Protein AF-A0A5K3F6L1-F1 (afdb_monomer)

Sequence (310 aa):
MAGRAVRRLAGNGTGQSLVDRMTSMKHSISGSLIAKTICKATTEEMNAPKRKHLNILVNCTYEPRLSMPEFANYIISRSHNSSWVVSFKALITIHHLMNCGSERFSQYLASNNCHLAAPRPFERSNSQAVTMLVFIRQYARYLDSRSSSYREVAFDFCKIKRKADEVNMKTMPQAKLFKVLPPLERQIDALIAFDASSSELLNGVVLAAYFLLYKDLIRLYAVYNEGMINIIEKFFSMSKKDCQEALRIYKAFLKRMEQVNQFVKVAESYRNGLAIQMAFLTADFLWCLCEFLGFVAVREQMPPLPSLIF

pLDDT: mean 78.85, std 21.54, range [28.12, 98.56]

Secondary structure (DSSP, 8-state):
-----------------HHHHHHHHHHHHHHHHHHHHHHHHS-SSSSPPPHHHHHHHHHHHH-TT--HHHHHHHHHHHHT-SSHHHHHHHHHHHHHHHHHS-HHHHHHHHHHT--TT-PPPPSS--HHHHHHHHHHHHHHHHHHHHHHHHHHHSS-GGG----TTS--TTTS-HHHHHHHHHHHHHHHHHHHTT---GGG--SHHHHHHHHHHHHHHHHHHHHHHHHHHHHHHHGGGS-HHHHHHHHHHHHHHHHHHHHHHHHHHHHHHT-TT---------SHHHHHHHHHTT-HHHHTTSPPPP----

Mean predicted aligned error: 11.45 Å

InterPro domains:
  IPR008942 ENTH/VHS [G3DSA:1.25.40.90] (9-158)
  IPR008942 ENTH/VHS [SSF48464] (35-159)
  IPR011417 AP180 N-terminal homology (ANTH) domain [PF07651] (35-270)
  IPR013809 ENTH domain [PS50942] (26-157)
  IPR013809 ENTH domain [SM00273] (32-157)
  IPR014712 ANTH domain superfamily [G3DSA:1.20.58.150] (159-279)
  IPR045192 Clathrin coat assembly protein AP180-like [PTHR22951] (14-271)

Structure (mmCIF, N/CA/C/O backbone):
data_AF-A0A5K3F6L1-F1
#
_entry.id   AF-A0A5K3F6L1-F1
#
loop_
_atom_site.group_PDB
_atom_site.id
_atom_site.type_symbol
_atom_site.label_atom_id
_atom_site.label_alt_id
_atom_site.label_comp_id
_atom_site.label_asym_id
_atom_site.label_entity_id
_atom_site.label_seq_id
_atom_site.pdbx_PDB_ins_code
_atom_site.Cartn_x
_atom_site.Cartn_y
_atom_site.Cartn_z
_atom_site.occupancy
_atom_site.B_iso_or_equiv
_atom_site.auth_seq_id
_atom_site.auth_comp_id
_atom_site.auth_asym_id
_atom_site.auth_atom_id
_atom_site.pdbx_PDB_model_num
ATOM 1 N N . MET A 1 1 ? 8.809 -70.003 -42.548 1.00 36.31 1 MET A N 1
ATOM 2 C CA . MET A 1 1 ? 9.992 -69.119 -42.464 1.00 36.31 1 MET A CA 1
ATOM 3 C C . MET A 1 1 ? 9.498 -67.675 -42.488 1.00 36.31 1 MET A C 1
ATOM 5 O O . MET A 1 1 ? 9.027 -67.249 -43.527 1.00 36.31 1 MET A O 1
ATOM 9 N N . ALA A 1 2 ? 9.285 -67.072 -41.308 1.00 36.00 2 ALA A N 1
ATOM 10 C CA . ALA A 1 2 ? 9.869 -65.793 -40.852 1.00 36.00 2 ALA A CA 1
ATOM 11 C C . ALA A 1 2 ? 9.697 -64.602 -41.825 1.00 36.00 2 ALA A C 1
ATOM 13 O O . ALA A 1 2 ? 10.148 -64.679 -42.952 1.00 36.00 2 ALA A O 1
ATOM 14 N N . GLY A 1 3 ? 9.139 -63.437 -41.491 1.00 32.22 3 GLY A N 1
ATOM 15 C CA . GLY A 1 3 ? 8.741 -62.804 -40.235 1.00 32.22 3 GLY A CA 1
ATOM 16 C C . GLY A 1 3 ? 8.726 -61.271 -40.440 1.00 32.22 3 GLY A C 1
ATOM 17 O O . GLY A 1 3 ? 9.354 -60.787 -41.376 1.00 32.22 3 GLY A O 1
ATOM 18 N N . ARG A 1 4 ? 8.092 -60.533 -39.507 1.00 34.75 4 ARG A N 1
ATOM 19 C CA . ARG A 1 4 ? 8.093 -59.050 -39.318 1.00 34.75 4 ARG A CA 1
ATOM 20 C C . ARG A 1 4 ? 7.215 -58.233 -40.290 1.00 34.75 4 ARG A C 1
ATOM 22 O O . ARG A 1 4 ? 7.281 -58.424 -41.486 1.00 34.75 4 ARG A O 1
ATOM 29 N N . ALA A 1 5 ? 6.429 -57.233 -39.885 1.00 36.91 5 ALA A N 1
ATOM 30 C CA . ALA A 1 5 ? 6.003 -56.740 -38.579 1.00 36.91 5 ALA A CA 1
ATOM 31 C C . ALA A 1 5 ? 4.737 -55.884 -38.790 1.00 36.91 5 ALA A C 1
ATOM 33 O O . ALA A 1 5 ? 4.747 -54.928 -39.563 1.00 36.91 5 ALA A O 1
ATOM 34 N N . VAL A 1 6 ? 3.665 -56.206 -38.068 1.00 39.47 6 VAL A N 1
ATOM 35 C CA . VAL A 1 6 ? 2.500 -55.336 -37.876 1.00 39.47 6 VAL A CA 1
ATOM 36 C C . VAL A 1 6 ? 2.916 -54.226 -36.915 1.00 39.47 6 VAL A C 1
ATOM 38 O O . VAL A 1 6 ? 3.237 -54.507 -35.761 1.00 39.47 6 VAL A O 1
ATOM 41 N N . ARG A 1 7 ? 2.912 -52.964 -37.358 1.00 35.66 7 ARG A N 1
ATOM 42 C CA . ARG A 1 7 ? 3.037 -51.817 -36.451 1.00 35.66 7 ARG A CA 1
ATOM 43 C C . ARG A 1 7 ? 1.669 -51.150 -36.308 1.00 35.66 7 ARG A C 1
ATOM 45 O O . ARG A 1 7 ? 1.253 -50.360 -37.146 1.00 35.66 7 ARG A O 1
ATOM 52 N N . ARG A 1 8 ? 0.975 -51.508 -35.222 1.00 32.03 8 ARG A N 1
ATOM 53 C CA . ARG A 1 8 ? -0.085 -50.693 -34.617 1.00 32.03 8 ARG A CA 1
ATOM 54 C C . ARG A 1 8 ? 0.499 -49.317 -34.282 1.00 32.03 8 ARG A C 1
ATOM 56 O O . ARG A 1 8 ? 1.519 -49.248 -33.602 1.00 32.03 8 ARG A O 1
ATOM 63 N N . LEU A 1 9 ? -0.189 -48.251 -34.675 1.00 37.09 9 LEU A N 1
ATOM 64 C CA . LEU A 1 9 ? -0.156 -46.977 -33.961 1.00 37.09 9 LEU A CA 1
ATOM 65 C C . LEU A 1 9 ? -1.591 -46.653 -33.556 1.00 37.09 9 LEU A C 1
ATOM 67 O O . LEU A 1 9 ? -2.374 -46.101 -34.322 1.00 37.09 9 LEU A O 1
ATOM 71 N N . ALA A 1 10 ? -1.930 -47.082 -32.345 1.00 33.97 10 ALA A N 1
ATOM 72 C CA . ALA A 1 10 ? -3.034 -46.532 -31.587 1.00 33.97 10 ALA A CA 1
ATOM 73 C C . ALA A 1 10 ? -2.540 -45.258 -30.884 1.00 33.97 10 ALA A C 1
ATOM 75 O O . ALA A 1 10 ? -1.478 -45.286 -30.269 1.00 33.97 10 ALA A O 1
ATOM 76 N N . GLY A 1 11 ? -3.343 -44.193 -30.954 1.00 33.97 11 GLY A N 1
ATOM 77 C CA . GLY A 1 11 ? -3.392 -43.112 -29.967 1.00 33.97 11 GLY A CA 1
ATOM 78 C C . GLY A 1 11 ? -2.304 -42.038 -30.036 1.00 33.97 11 GLY A C 1
ATOM 79 O O . GLY A 1 11 ? -1.170 -42.262 -29.638 1.00 33.97 11 GLY A O 1
ATOM 80 N N . ASN A 1 12 ? -2.700 -40.817 -30.398 1.00 30.41 12 ASN A N 1
ATOM 81 C CA . ASN A 1 12 ? -2.448 -39.673 -29.520 1.00 30.41 12 ASN A CA 1
ATOM 82 C C . ASN A 1 12 ? -3.475 -38.579 -29.806 1.00 30.41 12 ASN A C 1
ATOM 84 O O . ASN A 1 12 ? -3.428 -37.889 -30.821 1.00 30.41 12 ASN A O 1
ATOM 88 N N . GLY A 1 13 ? -4.452 -38.484 -28.907 1.00 43.81 13 GLY A N 1
ATOM 89 C CA . GLY A 1 13 ? -5.453 -37.439 -28.927 1.00 43.81 13 GLY A CA 1
ATOM 90 C C . GLY A 1 13 ? -4.841 -36.088 -28.583 1.00 43.81 13 GLY A C 1
ATOM 91 O O . GLY A 1 13 ? -4.128 -35.945 -27.597 1.00 43.81 13 GLY A O 1
ATOM 92 N N . THR A 1 14 ? -5.220 -35.080 -29.350 1.00 44.66 14 THR A N 1
ATOM 93 C CA . THR A 1 14 ? -5.414 -33.730 -28.831 1.00 44.66 14 THR A CA 1
ATOM 94 C C . THR A 1 14 ? -6.745 -33.246 -29.389 1.00 44.66 14 THR A C 1
ATOM 96 O O . THR A 1 14 ? -6.829 -32.618 -30.440 1.00 44.66 14 THR A O 1
ATOM 99 N N . GLY A 1 15 ? -7.826 -33.609 -28.695 1.00 43.09 15 GLY A N 1
ATOM 100 C CA . GLY A 1 15 ? -9.186 -33.129 -28.954 1.00 43.09 15 GLY A CA 1
ATOM 101 C C . GLY A 1 15 ? -9.354 -31.649 -28.608 1.00 43.09 15 GLY A C 1
ATOM 102 O O . GLY A 1 15 ? -10.284 -31.288 -27.902 1.00 43.09 15 GLY A O 1
ATOM 103 N N . GLN A 1 16 ? -8.429 -30.798 -29.053 1.00 46.34 16 GLN A N 1
ATOM 104 C CA . GLN A 1 16 ? -8.524 -29.354 -28.902 1.00 46.34 16 GLN A CA 1
ATOM 105 C C . GLN A 1 16 ? -9.217 -28.773 -30.130 1.00 46.34 16 GLN A C 1
ATOM 107 O O . GLN A 1 16 ? -8.747 -28.902 -31.270 1.00 46.34 16 GLN A O 1
ATOM 112 N N . SER A 1 17 ? -10.355 -28.127 -29.878 1.00 56.94 17 SER A N 1
ATOM 113 C CA . SER A 1 17 ? -11.147 -27.432 -30.884 1.00 56.94 17 SER A CA 1
ATOM 114 C C . SER A 1 17 ? -10.281 -26.408 -31.629 1.00 56.94 17 SER A C 1
ATOM 116 O O . SER A 1 17 ? -9.320 -25.854 -31.091 1.00 56.94 17 SER A O 1
ATOM 118 N N . LEU A 1 18 ? -10.608 -26.110 -32.890 1.00 44.59 18 LEU A N 1
ATOM 119 C CA . LEU A 1 18 ? -9.985 -24.991 -33.613 1.00 44.59 18 LEU A CA 1
ATOM 120 C C . LEU A 1 18 ? -10.166 -23.663 -32.852 1.00 44.59 18 LEU A C 1
ATOM 122 O O . LEU A 1 18 ? -9.281 -22.808 -32.887 1.00 44.59 18 LEU A O 1
ATOM 126 N N . VAL A 1 19 ? -11.254 -23.541 -32.085 1.00 51.66 19 VAL A N 1
ATOM 127 C CA . VAL A 1 19 ? -11.501 -22.435 -31.151 1.00 51.66 19 VAL A CA 1
ATOM 128 C C . VAL A 1 19 ? -10.486 -22.436 -30.002 1.00 51.66 19 VAL A C 1
ATOM 130 O O . VAL A 1 19 ? -9.974 -21.373 -29.654 1.00 51.66 19 VAL A O 1
ATOM 133 N N . ASP A 1 20 ? -10.112 -23.603 -29.471 1.00 42.78 20 ASP A N 1
ATOM 134 C CA . ASP A 1 20 ? -9.117 -23.731 -28.394 1.00 42.78 20 ASP A CA 1
ATOM 135 C C . ASP A 1 20 ? -7.711 -23.383 -28.887 1.00 42.78 20 ASP A C 1
ATOM 137 O O . ASP A 1 20 ? -6.963 -22.690 -28.200 1.00 42.78 20 ASP A O 1
ATOM 141 N N . ARG A 1 21 ? -7.365 -23.770 -30.122 1.00 44.47 21 ARG A N 1
ATOM 142 C CA . ARG A 1 21 ? -6.102 -23.368 -30.766 1.00 44.47 21 ARG A CA 1
ATOM 143 C C . ARG A 1 21 ? -6.047 -21.871 -31.056 1.00 44.47 21 ARG A C 1
ATOM 145 O O . ARG A 1 21 ? -5.018 -21.243 -30.815 1.00 44.47 21 ARG A O 1
ATOM 152 N N . MET A 1 22 ? -7.142 -21.275 -31.529 1.00 36.78 22 MET A N 1
ATOM 153 C CA . MET A 1 22 ? -7.214 -19.833 -31.790 1.00 36.78 22 MET A CA 1
ATOM 154 C C . MET A 1 22 ? -7.184 -19.012 -30.492 1.00 36.78 22 MET A C 1
ATOM 156 O O . MET A 1 22 ? -6.584 -17.937 -30.443 1.00 36.78 22 MET A O 1
ATOM 160 N N . THR A 1 23 ? -7.774 -19.541 -29.420 1.00 46.00 23 THR A N 1
ATOM 161 C CA . THR A 1 23 ? -7.731 -18.954 -28.076 1.00 46.00 23 THR A CA 1
ATOM 162 C C . THR A 1 23 ? -6.329 -19.087 -27.473 1.00 46.00 23 THR A C 1
ATOM 164 O O . THR A 1 23 ? -5.771 -18.090 -27.026 1.00 46.00 23 THR A O 1
ATOM 167 N N . SER A 1 24 ? -5.687 -20.254 -27.582 1.00 42.19 24 SER A N 1
ATOM 168 C CA . SER A 1 24 ? -4.291 -20.490 -27.174 1.00 42.19 24 SER A CA 1
ATOM 169 C C . SER A 1 24 ? -3.288 -19.600 -27.928 1.00 42.19 24 SER A C 1
ATOM 171 O O . SER A 1 24 ? -2.405 -19.003 -27.311 1.00 42.19 24 SER A O 1
ATOM 173 N N . MET A 1 25 ? -3.468 -19.396 -29.240 1.00 36.72 25 MET A N 1
ATOM 174 C CA . MET A 1 25 ? -2.657 -18.448 -30.018 1.00 36.72 25 MET A CA 1
ATOM 175 C C . MET A 1 25 ? -2.850 -16.995 -29.566 1.00 36.72 25 MET A C 1
ATOM 177 O O . MET A 1 25 ? -1.873 -16.251 -29.483 1.00 36.72 25 MET A O 1
ATOM 181 N N . LYS A 1 26 ? -4.074 -16.582 -29.204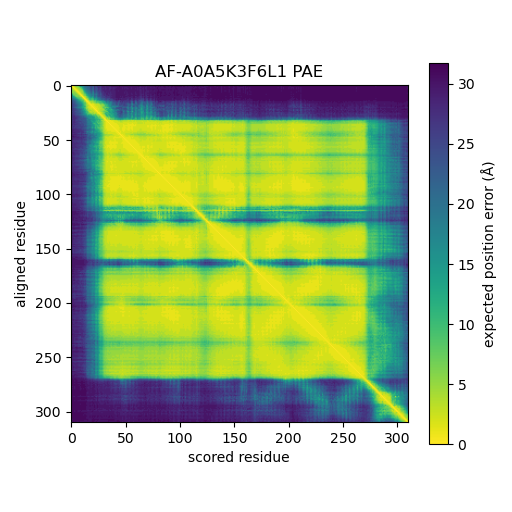 1.00 43.00 26 LYS A N 1
ATOM 182 C CA . LYS A 1 26 ? -4.305 -15.262 -28.591 1.00 43.00 26 LYS A CA 1
ATOM 183 C C . LYS A 1 26 ? -3.650 -15.153 -27.214 1.00 43.00 26 LYS A C 1
ATOM 185 O O . LYS A 1 26 ? -3.049 -14.123 -26.934 1.00 43.00 26 LYS A O 1
ATOM 190 N N . HIS A 1 27 ? -3.681 -16.202 -26.391 1.00 49.25 27 HIS A N 1
ATOM 191 C CA . HIS A 1 27 ? -2.971 -16.229 -25.107 1.00 49.25 27 HIS A CA 1
ATOM 192 C C . HIS A 1 27 ? -1.445 -16.142 -25.275 1.00 49.25 27 HIS A C 1
ATOM 194 O O . HIS A 1 27 ? -0.800 -15.415 -24.524 1.00 49.25 27 HIS A O 1
ATOM 200 N N . SER A 1 28 ? -0.869 -16.772 -26.304 1.00 49.69 28 SER A N 1
ATOM 201 C CA . SER A 1 28 ? 0.566 -16.673 -26.617 1.00 49.69 28 SER A CA 1
ATOM 202 C C . SER A 1 28 ? 0.972 -15.270 -27.103 1.00 49.69 28 SER A C 1
ATOM 204 O O . SER A 1 28 ? 1.963 -14.703 -26.637 1.00 49.69 28 SER A O 1
ATOM 206 N N . ILE A 1 29 ? 0.170 -14.652 -27.979 1.00 45.25 29 ILE A N 1
ATOM 207 C CA . ILE A 1 29 ? 0.435 -13.308 -28.522 1.00 45.25 29 ILE A CA 1
ATOM 208 C C . ILE A 1 29 ? 0.194 -12.218 -27.464 1.00 45.25 29 ILE A C 1
ATOM 210 O O . ILE A 1 29 ? 1.023 -11.318 -27.305 1.00 45.25 29 ILE A O 1
ATOM 214 N N . SER A 1 30 ? -0.894 -12.313 -26.692 1.00 57.62 30 SER A N 1
ATOM 215 C CA . SER A 1 30 ? -1.172 -11.403 -25.575 1.00 57.62 30 SER A CA 1
ATOM 216 C C . SER A 1 30 ? -0.158 -11.572 -24.443 1.00 57.62 30 SER A C 1
ATOM 218 O O . SER A 1 30 ? 0.309 -10.569 -23.906 1.00 57.62 30 SER A O 1
ATOM 220 N N . GLY A 1 31 ? 0.260 -12.804 -24.132 1.00 61.00 31 GLY A N 1
ATOM 221 C CA . GLY A 1 31 ? 1.333 -13.086 -23.174 1.00 61.00 31 GLY A CA 1
ATOM 222 C C . GLY A 1 31 ? 2.670 -12.474 -23.599 1.00 61.00 31 GLY A C 1
ATOM 223 O O . GLY A 1 31 ? 3.323 -11.807 -22.798 1.00 61.00 31 GLY A O 1
ATOM 224 N N . SER A 1 32 ? 3.029 -12.588 -24.884 1.00 74.88 32 SER A N 1
ATOM 225 C CA . SER A 1 32 ? 4.229 -11.960 -25.459 1.00 74.88 32 SER A CA 1
ATOM 226 C C . SER A 1 32 ? 4.184 -10.425 -25.388 1.00 74.88 32 SER A C 1
ATOM 228 O O . SER A 1 32 ? 5.172 -9.777 -25.023 1.00 74.88 32 SER A O 1
ATOM 230 N N . LEU A 1 33 ? 3.022 -9.813 -25.648 1.00 83.06 33 LEU A N 1
ATOM 231 C CA . LEU A 1 33 ? 2.850 -8.361 -25.549 1.00 83.06 33 LEU A CA 1
ATOM 232 C C . LEU A 1 33 ? 2.909 -7.856 -24.098 1.00 83.06 33 LEU A C 1
ATOM 234 O O . LEU A 1 33 ? 3.530 -6.821 -23.832 1.00 83.06 33 LEU A O 1
ATOM 238 N N . ILE A 1 34 ? 2.294 -8.579 -23.161 1.00 88.19 34 ILE A N 1
ATOM 239 C CA . ILE A 1 34 ? 2.330 -8.277 -21.725 1.00 88.19 34 ILE A CA 1
ATOM 240 C C . ILE A 1 34 ? 3.765 -8.373 -21.211 1.00 88.19 34 ILE A C 1
ATOM 242 O O . ILE A 1 34 ? 4.264 -7.405 -20.640 1.00 88.19 34 ILE A O 1
ATOM 246 N N . ALA A 1 35 ? 4.456 -9.481 -21.491 1.00 89.88 35 ALA A N 1
ATOM 247 C CA . ALA A 1 35 ? 5.853 -9.694 -21.125 1.00 89.88 35 ALA A CA 1
ATOM 248 C C . ALA A 1 35 ? 6.751 -8.564 -21.652 1.00 89.88 35 ALA A C 1
ATOM 250 O O . ALA A 1 35 ? 7.508 -7.946 -20.899 1.00 89.88 35 ALA A O 1
ATOM 251 N N . LYS A 1 36 ? 6.600 -8.206 -22.935 1.00 91.12 36 LYS A N 1
ATOM 252 C CA . LYS A 1 36 ? 7.327 -7.091 -23.559 1.00 91.12 36 LYS A CA 1
ATOM 253 C C . LYS A 1 36 ? 7.011 -5.750 -22.897 1.00 91.12 36 LYS A C 1
ATOM 255 O O . LYS A 1 36 ? 7.907 -4.922 -22.735 1.00 91.12 36 LYS A O 1
ATOM 260 N N . THR A 1 37 ? 5.758 -5.510 -22.522 1.00 94.00 37 THR A N 1
ATOM 261 C CA . THR A 1 37 ? 5.341 -4.264 -21.860 1.00 94.00 37 THR A CA 1
ATOM 262 C C . THR A 1 37 ? 5.884 -4.177 -20.438 1.00 94.00 37 THR A C 1
ATOM 264 O O . THR A 1 37 ? 6.380 -3.119 -20.056 1.00 94.00 37 THR A O 1
ATOM 267 N N . ILE A 1 38 ? 5.884 -5.287 -19.694 1.00 95.25 38 ILE A N 1
ATOM 268 C CA . ILE A 1 38 ? 6.524 -5.389 -18.380 1.00 95.25 38 ILE A CA 1
ATOM 269 C C . ILE A 1 38 ? 8.019 -5.073 -18.504 1.00 95.25 38 ILE A C 1
ATOM 271 O O . ILE A 1 38 ? 8.505 -4.179 -17.816 1.00 95.25 38 ILE A O 1
ATOM 275 N N . CYS A 1 39 ? 8.735 -5.694 -19.447 1.00 94.69 39 CYS A N 1
ATOM 276 C CA . CYS A 1 39 ? 10.154 -5.402 -19.671 1.00 94.69 39 CYS A CA 1
ATOM 277 C C . CYS A 1 39 ? 10.405 -3.921 -20.013 1.00 94.69 39 CYS A C 1
ATOM 279 O O . CYS A 1 39 ? 11.371 -3.334 -19.528 1.00 94.69 39 CYS A O 1
ATOM 281 N N . LYS A 1 40 ? 9.516 -3.286 -20.790 1.00 94.00 40 LYS A N 1
ATOM 282 C CA . LYS A 1 40 ? 9.583 -1.846 -21.099 1.00 94.00 40 LYS A CA 1
ATOM 283 C C . LYS A 1 40 ? 9.259 -0.939 -19.902 1.00 94.00 40 LYS A C 1
ATOM 285 O O . LYS A 1 40 ? 9.735 0.194 -19.861 1.00 94.00 40 LYS A O 1
ATOM 290 N N . ALA A 1 41 ? 8.456 -1.396 -18.943 1.00 94.56 41 ALA A N 1
ATOM 291 C CA . ALA A 1 41 ? 8.219 -0.686 -17.685 1.00 94.56 41 ALA A CA 1
ATOM 292 C C . ALA A 1 41 ? 9.410 -0.831 -16.718 1.00 94.56 41 ALA A C 1
ATOM 294 O O . ALA A 1 41 ? 9.726 0.107 -15.987 1.00 94.56 41 ALA A O 1
ATOM 295 N N . THR A 1 42 ? 10.112 -1.967 -16.769 1.00 96.25 42 THR A N 1
ATOM 296 C CA . THR A 1 42 ? 11.224 -2.338 -15.880 1.00 96.25 42 THR A CA 1
ATOM 297 C C . THR A 1 42 ? 12.574 -2.362 -16.613 1.00 96.25 42 THR A C 1
ATOM 299 O O . THR A 1 42 ? 13.315 -3.339 -16.514 1.00 96.25 42 THR A O 1
ATOM 302 N N . THR A 1 43 ? 12.877 -1.338 -17.415 1.00 95.25 43 THR A N 1
ATOM 303 C CA . THR A 1 43 ? 14.198 -1.196 -18.063 1.00 95.25 43 THR A CA 1
ATOM 304 C C . THR A 1 43 ? 15.278 -0.810 -17.050 1.00 95.25 43 THR A C 1
ATOM 306 O O . THR A 1 43 ? 14.956 -0.340 -15.961 1.00 95.25 43 THR A O 1
ATOM 309 N N . GLU A 1 44 ? 16.550 -0.908 -17.431 1.00 92.94 44 GLU A N 1
ATOM 310 C CA . GLU A 1 44 ? 17.688 -0.444 -16.614 1.00 92.94 44 GLU A CA 1
ATOM 311 C C . GLU A 1 44 ? 17.892 1.081 -16.635 1.00 92.94 44 GLU A C 1
ATOM 313 O O . GLU A 1 44 ? 18.757 1.604 -15.942 1.00 92.94 44 GLU A O 1
ATOM 318 N N . GLU A 1 45 ? 17.074 1.823 -17.392 1.00 91.12 45 GLU A N 1
ATOM 319 C CA . GLU A 1 45 ? 17.083 3.288 -17.351 1.00 91.12 45 GLU A CA 1
ATOM 320 C C . GLU A 1 45 ? 16.723 3.781 -15.936 1.00 91.12 45 GLU A C 1
ATOM 322 O O . GLU A 1 45 ? 15.648 3.436 -15.425 1.00 91.12 45 GLU A O 1
ATOM 327 N N . MET A 1 46 ? 17.575 4.643 -15.363 1.00 89.06 46 MET A N 1
ATOM 328 C CA . MET A 1 46 ? 17.479 5.259 -14.021 1.00 89.06 46 MET A CA 1
ATOM 329 C C . MET A 1 46 ? 16.350 6.298 -13.868 1.00 89.06 46 MET A C 1
ATOM 331 O O . MET A 1 46 ? 16.469 7.290 -13.154 1.00 89.06 46 MET A O 1
ATOM 335 N N . ASN A 1 47 ? 15.230 6.066 -14.542 1.00 90.00 47 ASN A N 1
ATOM 336 C CA . ASN A 1 47 ? 14.039 6.900 -14.521 1.00 90.00 47 ASN A CA 1
ATOM 337 C C . ASN A 1 47 ? 12.832 6.082 -14.055 1.00 90.00 47 ASN A C 1
ATOM 339 O O . ASN A 1 47 ? 12.799 4.851 -14.179 1.00 90.00 47 ASN A O 1
ATOM 343 N N . ALA A 1 48 ? 11.805 6.783 -13.577 1.00 89.62 48 ALA A N 1
ATOM 344 C CA . ALA A 1 48 ? 10.529 6.178 -13.215 1.00 89.62 48 ALA A CA 1
ATOM 345 C C . ALA A 1 48 ? 9.938 5.343 -14.375 1.00 89.62 48 ALA A C 1
ATOM 347 O O . ALA A 1 48 ? 10.127 5.695 -15.548 1.00 89.62 48 ALA A O 1
ATOM 348 N N . PRO A 1 49 ? 9.181 4.264 -14.090 1.00 94.19 49 PRO A N 1
ATOM 349 C CA . PRO A 1 49 ? 8.466 3.523 -15.125 1.00 94.19 49 PRO A CA 1
ATOM 350 C C . PRO A 1 49 ? 7.603 4.458 -15.983 1.00 94.19 49 PRO A C 1
ATOM 352 O O . PRO A 1 49 ? 6.777 5.221 -15.476 1.00 94.19 49 PRO A O 1
ATOM 355 N N . LYS A 1 50 ? 7.802 4.419 -17.307 1.00 92.56 50 LYS A N 1
ATOM 356 C CA . LYS A 1 50 ? 7.131 5.343 -18.234 1.00 92.56 50 LYS A CA 1
ATOM 357 C C . LYS A 1 50 ? 5.614 5.142 -18.162 1.00 92.56 50 LYS A C 1
ATOM 359 O O . LYS A 1 50 ? 5.120 4.035 -18.384 1.00 92.56 50 LYS A O 1
ATOM 364 N N . ARG A 1 51 ? 4.869 6.235 -17.955 1.00 93.06 51 ARG A N 1
ATOM 365 C CA . ARG A 1 51 ? 3.404 6.232 -17.760 1.00 93.06 51 ARG A CA 1
ATOM 366 C C . ARG A 1 51 ? 2.633 5.481 -18.849 1.00 93.06 51 ARG A C 1
ATOM 368 O O . ARG A 1 51 ? 1.678 4.781 -18.543 1.00 93.06 51 ARG A O 1
ATOM 375 N N . LYS A 1 52 ? 3.081 5.558 -20.107 1.00 93.19 52 LYS A N 1
ATOM 376 C CA . LYS A 1 52 ? 2.468 4.815 -21.221 1.00 93.19 52 LYS A CA 1
ATOM 377 C C . LYS A 1 52 ? 2.436 3.299 -20.990 1.00 93.19 52 LYS A C 1
ATOM 379 O O . LYS A 1 52 ? 1.445 2.665 -21.321 1.00 93.19 52 LYS A O 1
ATOM 384 N N . HIS A 1 53 ? 3.488 2.720 -20.408 1.00 94.62 53 HIS A N 1
ATOM 385 C CA . HIS A 1 53 ? 3.547 1.282 -20.134 1.00 94.62 53 HIS A CA 1
ATOM 386 C C . HIS A 1 53 ? 2.702 0.921 -18.917 1.00 94.62 53 HIS A C 1
ATOM 388 O O . HIS A 1 53 ? 1.967 -0.057 -18.970 1.00 94.62 53 HIS A O 1
ATOM 394 N N . LEU A 1 54 ? 2.734 1.755 -17.875 1.00 96.06 54 LEU A N 1
ATOM 395 C CA . LEU A 1 54 ? 1.876 1.593 -16.702 1.00 96.06 54 LEU A CA 1
ATOM 396 C C . LEU A 1 54 ? 0.387 1.588 -17.078 1.00 96.06 54 LEU A C 1
ATOM 398 O O . LEU A 1 54 ? -0.327 0.675 -16.683 1.00 96.06 54 LEU A O 1
ATOM 402 N N . ASN A 1 55 ? -0.057 2.534 -17.912 1.00 93.62 55 ASN A N 1
ATOM 403 C CA . ASN A 1 55 ? -1.444 2.598 -18.382 1.00 93.62 55 ASN A CA 1
ATOM 404 C C . ASN A 1 55 ? -1.857 1.330 -19.150 1.00 93.62 55 ASN A C 1
ATOM 406 O O . ASN A 1 55 ? -2.953 0.819 -18.944 1.00 93.62 55 ASN A O 1
ATOM 410 N N . ILE A 1 56 ? -0.980 0.804 -20.015 1.00 94.50 56 ILE A N 1
ATOM 411 C CA . ILE A 1 56 ? -1.247 -0.447 -20.742 1.00 94.50 56 ILE A CA 1
ATOM 412 C C . ILE A 1 56 ? -1.410 -1.606 -19.754 1.00 94.50 56 ILE A C 1
ATOM 414 O O . ILE A 1 56 ? -2.380 -2.348 -19.851 1.00 94.50 56 ILE A O 1
ATOM 418 N N . LEU A 1 57 ? -0.498 -1.746 -18.786 1.00 95.88 57 LEU A N 1
ATOM 419 C CA . LEU A 1 57 ? -0.560 -2.825 -17.796 1.00 95.88 57 LEU A CA 1
ATOM 420 C C . LEU A 1 57 ? -1.807 -2.720 -16.911 1.00 95.88 57 LEU A C 1
ATOM 422 O O . LEU A 1 57 ? -2.439 -3.739 -16.650 1.00 95.88 57 LEU A O 1
ATOM 426 N N . VAL A 1 58 ? -2.196 -1.508 -16.503 1.00 96.38 58 VAL A N 1
ATOM 427 C CA . VAL A 1 58 ? -3.454 -1.260 -15.783 1.00 96.38 58 VAL A CA 1
ATOM 428 C C . VAL A 1 58 ? -4.638 -1.758 -16.606 1.00 96.38 58 VAL A C 1
ATOM 430 O O . VAL A 1 58 ? -5.420 -2.558 -16.098 1.00 96.38 58 VAL A O 1
ATOM 433 N N . ASN A 1 59 ? -4.731 -1.376 -17.882 1.00 94.56 59 ASN A N 1
ATOM 434 C CA . ASN A 1 59 ? -5.805 -1.835 -18.766 1.00 94.56 59 ASN A CA 1
ATOM 435 C C . ASN A 1 59 ? -5.817 -3.363 -18.909 1.00 94.56 59 ASN A C 1
ATOM 437 O O . ASN A 1 59 ? -6.887 -3.964 -18.852 1.00 94.56 59 ASN A O 1
ATOM 441 N N . CYS A 1 60 ? -4.646 -4.006 -18.999 1.00 94.31 60 CYS A N 1
ATOM 442 C CA . CYS A 1 60 ? -4.559 -5.466 -19.023 1.00 94.31 60 CYS A CA 1
ATOM 443 C C . CYS A 1 60 ? -5.214 -6.103 -17.788 1.00 94.31 60 CYS A C 1
ATOM 445 O O . CYS A 1 60 ? -5.897 -7.108 -17.934 1.00 94.31 60 CYS A O 1
ATOM 447 N N . THR A 1 61 ? -5.066 -5.529 -16.585 1.00 95.44 61 THR A N 1
ATOM 448 C CA . THR A 1 61 ? -5.666 -6.115 -15.365 1.00 95.44 61 THR A CA 1
ATOM 449 C C . THR A 1 61 ? -7.197 -6.157 -15.376 1.00 95.44 61 THR A C 1
ATOM 451 O O . THR A 1 61 ? -7.781 -6.948 -14.635 1.00 95.44 61 THR A O 1
ATOM 454 N N . TYR A 1 62 ? -7.848 -5.333 -16.202 1.00 93.69 62 TYR A N 1
ATOM 455 C CA . TYR A 1 62 ? -9.302 -5.328 -16.371 1.00 93.69 62 TYR A CA 1
ATOM 456 C C . TYR A 1 62 ? -9.786 -6.284 -17.468 1.00 93.69 62 TYR A C 1
ATOM 458 O O . TYR A 1 62 ? -10.982 -6.559 -17.526 1.00 93.69 62 TYR A O 1
ATOM 466 N N . GLU A 1 63 ? -8.891 -6.823 -18.301 1.00 92.88 63 GLU A N 1
ATOM 467 C CA . GLU A 1 63 ? -9.248 -7.786 -19.345 1.00 92.88 63 GLU A CA 1
ATOM 468 C C . GLU A 1 63 ? -9.742 -9.098 -18.703 1.00 92.88 63 GLU A C 1
ATOM 470 O O . GLU A 1 63 ? -8.966 -9.781 -18.020 1.00 92.88 63 GLU A O 1
ATOM 475 N N . PRO A 1 64 ? -11.012 -9.506 -18.905 1.00 90.25 64 PRO A N 1
ATOM 476 C CA . PRO A 1 64 ? -11.574 -10.679 -18.236 1.00 90.25 64 PRO A CA 1
ATOM 477 C C . PRO A 1 64 ? -10.783 -11.962 -18.504 1.00 90.25 64 PRO A C 1
ATOM 479 O O . PRO A 1 64 ? -10.610 -12.777 -17.597 1.00 90.25 64 PRO A O 1
ATOM 482 N N . ARG A 1 65 ? -10.250 -12.102 -19.725 1.00 89.06 65 ARG A N 1
ATOM 483 C CA . ARG A 1 65 ? -9.518 -13.288 -20.200 1.00 89.06 65 ARG A CA 1
ATOM 484 C C . ARG A 1 65 ? -8.054 -13.339 -19.761 1.00 89.06 65 ARG A C 1
ATOM 486 O O . ARG A 1 65 ? -7.361 -14.301 -20.088 1.00 89.06 65 ARG A O 1
ATOM 493 N N . LEU A 1 66 ? -7.558 -12.319 -19.059 1.00 91.62 66 LEU A N 1
ATOM 494 C CA . LEU A 1 66 ? -6.192 -12.317 -18.552 1.00 91.62 66 LEU A CA 1
ATOM 495 C C . LEU A 1 66 ? -6.011 -13.408 -17.485 1.00 91.62 66 LEU A C 1
ATOM 497 O O . LEU A 1 66 ? -6.739 -13.446 -16.488 1.00 91.62 66 LEU A O 1
ATOM 501 N N . SER A 1 67 ? -4.976 -14.236 -17.653 1.00 92.69 67 SER A N 1
ATOM 502 C CA . SER A 1 67 ? -4.474 -15.104 -16.586 1.00 92.69 67 SER A CA 1
ATOM 503 C C . SER A 1 67 ? -3.776 -14.250 -15.526 1.00 92.69 67 SER A C 1
ATOM 505 O O . SER A 1 67 ? -2.630 -13.827 -15.694 1.00 92.69 67 SER A O 1
ATOM 507 N N . MET A 1 68 ? -4.491 -13.954 -14.436 1.00 94.12 68 MET A N 1
ATOM 508 C CA . MET A 1 68 ? -3.953 -13.164 -13.323 1.00 94.12 68 MET A CA 1
ATOM 509 C C . MET A 1 68 ? -2.699 -13.798 -12.693 1.00 94.12 68 MET A C 1
ATOM 511 O O . MET A 1 68 ? -1.745 -13.055 -12.461 1.00 94.12 68 MET A O 1
ATOM 515 N N . PRO A 1 69 ? -2.633 -15.131 -12.476 1.00 93.56 69 PRO A N 1
ATOM 516 C CA . PRO A 1 69 ? -1.429 -15.759 -11.943 1.00 93.56 69 PRO A CA 1
ATOM 517 C C . PRO A 1 69 ? -0.208 -15.584 -12.845 1.00 93.56 69 PRO A C 1
ATOM 519 O O . PRO A 1 69 ? 0.844 -15.167 -12.372 1.00 93.56 69 PRO A O 1
ATOM 522 N N . GLU A 1 70 ? -0.336 -15.837 -14.151 1.00 91.88 70 GLU A N 1
ATOM 523 C CA . GLU A 1 70 ? 0.779 -15.675 -15.095 1.00 91.88 70 GLU A CA 1
ATOM 524 C C . GLU A 1 70 ? 1.246 -14.218 -15.165 1.00 91.88 70 GLU A C 1
ATOM 526 O O . GLU A 1 70 ? 2.444 -13.942 -15.094 1.00 91.88 70 GLU A O 1
ATOM 531 N N . PHE A 1 71 ? 0.299 -13.279 -15.242 1.00 94.56 71 PHE A N 1
ATOM 532 C CA . PHE A 1 71 ? 0.583 -11.847 -15.264 1.00 94.56 71 PHE A CA 1
ATOM 533 C C . PHE A 1 71 ? 1.338 -11.391 -14.009 1.00 94.56 71 PHE A C 1
ATOM 535 O O . PHE A 1 71 ? 2.382 -10.739 -14.108 1.00 94.56 71 PHE A O 1
ATOM 542 N N . ALA A 1 72 ? 0.823 -11.745 -12.829 1.00 95.25 72 ALA A N 1
ATOM 543 C CA . ALA A 1 72 ? 1.410 -11.363 -11.554 1.00 95.25 72 ALA A CA 1
ATOM 544 C C . ALA A 1 72 ? 2.775 -12.028 -11.344 1.00 95.25 72 ALA A C 1
ATOM 546 O O . ALA A 1 72 ? 3.745 -11.344 -11.022 1.00 95.25 72 ALA A O 1
ATOM 547 N N . ASN A 1 73 ? 2.893 -13.332 -11.603 1.00 93.12 73 ASN A N 1
ATOM 548 C CA . ASN A 1 73 ? 4.151 -14.059 -11.433 1.00 93.12 73 ASN A CA 1
ATOM 549 C C . ASN A 1 73 ? 5.241 -13.529 -12.372 1.00 93.12 73 ASN A C 1
ATOM 551 O O . ASN A 1 73 ? 6.404 -13.452 -11.972 1.00 93.12 73 ASN A O 1
ATOM 555 N N . TYR A 1 74 ? 4.886 -13.083 -13.583 1.00 93.94 74 TYR A N 1
ATOM 556 C CA . TYR A 1 74 ? 5.848 -12.447 -14.479 1.00 93.94 74 TYR A CA 1
ATOM 557 C C . TYR A 1 74 ? 6.401 -11.144 -13.885 1.00 93.94 74 TYR A C 1
ATOM 559 O O . TYR A 1 74 ? 7.620 -10.989 -13.809 1.00 93.94 74 TYR A O 1
ATOM 567 N N . ILE A 1 75 ? 5.559 -10.205 -13.429 1.00 95.44 75 ILE A N 1
ATOM 568 C CA . ILE A 1 75 ? 6.060 -8.951 -12.833 1.00 95.44 75 ILE A CA 1
ATOM 569 C C . ILE A 1 75 ? 6.796 -9.190 -11.501 1.00 95.44 75 ILE A C 1
ATOM 571 O O . ILE A 1 75 ? 7.819 -8.550 -11.262 1.00 95.44 75 ILE A O 1
ATOM 575 N N . ILE A 1 76 ? 6.359 -10.156 -10.686 1.00 94.94 76 ILE A N 1
ATOM 576 C CA . ILE A 1 76 ? 7.057 -10.566 -9.454 1.00 94.94 76 ILE A CA 1
ATOM 577 C C . ILE A 1 76 ? 8.441 -11.132 -9.791 1.00 94.94 76 ILE A C 1
ATOM 579 O O . ILE A 1 76 ? 9.434 -10.763 -9.178 1.00 94.94 76 ILE A O 1
ATOM 583 N N . SER A 1 77 ? 8.574 -11.956 -10.834 1.00 92.75 77 SER A N 1
ATOM 584 C CA . SER A 1 77 ? 9.897 -12.446 -11.250 1.00 92.75 77 SER A CA 1
ATOM 585 C C . SER A 1 77 ? 10.870 -11.301 -11.578 1.00 92.75 77 SER A C 1
ATOM 587 O O . SER A 1 77 ? 12.066 -11.395 -11.294 1.00 92.75 77 SER A O 1
ATOM 589 N N . ARG A 1 78 ? 10.360 -10.173 -12.103 1.00 94.19 78 ARG A N 1
ATOM 590 C CA . ARG A 1 78 ? 11.165 -8.973 -12.371 1.00 94.19 78 ARG A CA 1
ATOM 591 C C . ARG A 1 78 ? 11.597 -8.261 -11.089 1.00 94.19 78 ARG A C 1
ATOM 593 O O . ARG A 1 78 ? 12.679 -7.678 -11.101 1.00 94.19 78 ARG A O 1
ATOM 600 N N . SER A 1 79 ? 10.835 -8.335 -9.991 1.00 94.94 79 SER A N 1
ATOM 601 C CA . SER A 1 79 ? 11.260 -7.764 -8.702 1.00 94.94 79 SER A CA 1
ATOM 602 C C . SER A 1 79 ? 12.428 -8.516 -8.067 1.00 94.94 79 SER A C 1
ATOM 604 O O . SER A 1 79 ? 13.134 -7.939 -7.249 1.00 94.94 79 SER A O 1
ATOM 606 N N . HIS A 1 80 ? 12.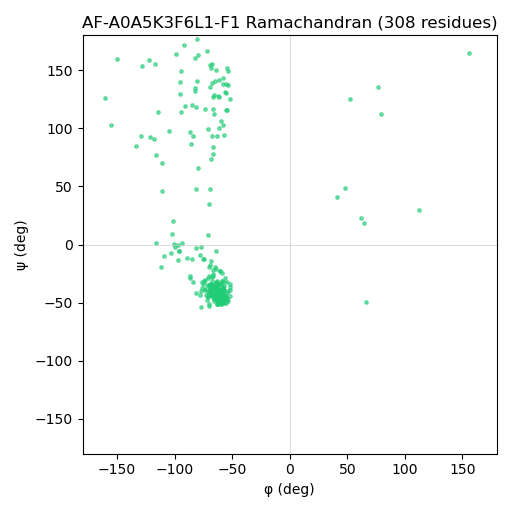712 -9.750 -8.493 1.00 92.44 80 HIS A N 1
ATOM 607 C CA . HIS A 1 80 ? 13.888 -10.519 -8.061 1.00 92.44 80 HIS A CA 1
ATOM 608 C C . HIS A 1 80 ? 15.026 -10.526 -9.097 1.00 92.44 80 HIS A C 1
ATOM 610 O O . HIS A 1 80 ? 15.881 -11.412 -9.074 1.00 92.44 80 HIS A O 1
ATOM 616 N N . ASN A 1 81 ? 15.039 -9.565 -10.025 1.00 91.56 81 ASN A N 1
ATOM 617 C CA . ASN A 1 81 ? 16.118 -9.423 -10.999 1.00 91.56 81 ASN A CA 1
ATOM 618 C C . ASN A 1 81 ? 17.439 -8.980 -10.334 1.00 91.56 81 ASN A C 1
ATOM 620 O O . ASN A 1 81 ? 17.427 -8.296 -9.312 1.00 91.56 81 ASN A O 1
ATOM 624 N N . SER A 1 82 ? 18.573 -9.349 -10.934 1.00 89.31 82 SER A N 1
ATOM 625 C CA . SER A 1 82 ? 19.915 -9.005 -10.447 1.00 89.31 82 SER A CA 1
ATOM 626 C C . SER A 1 82 ? 20.272 -7.522 -10.589 1.00 89.31 82 SER A C 1
ATOM 628 O O . SER A 1 82 ? 21.159 -7.040 -9.884 1.00 89.31 82 SER A O 1
ATOM 630 N N . SER A 1 83 ? 19.572 -6.782 -11.453 1.00 91.25 83 SER A N 1
ATOM 631 C CA . SER A 1 83 ? 19.648 -5.325 -11.520 1.00 91.25 83 SER A CA 1
ATOM 632 C C . SER A 1 83 ? 18.699 -4.695 -10.503 1.00 91.25 83 SER A C 1
ATOM 634 O O . SER A 1 83 ? 17.476 -4.850 -10.587 1.00 91.25 83 SER A O 1
ATOM 636 N N . TRP A 1 84 ? 19.251 -3.916 -9.569 1.00 92.06 84 TRP A N 1
ATOM 637 C CA . TRP A 1 84 ? 18.456 -3.205 -8.565 1.00 92.06 84 TRP A CA 1
ATOM 638 C C . TRP A 1 84 ? 17.454 -2.236 -9.204 1.00 92.06 84 TRP A C 1
ATOM 640 O O . TRP A 1 84 ? 16.343 -2.086 -8.705 1.00 92.06 84 TRP A O 1
ATOM 650 N N . VAL A 1 85 ? 17.804 -1.625 -10.343 1.00 93.81 85 VAL A N 1
ATOM 651 C CA . VAL A 1 85 ? 16.938 -0.682 -11.071 1.00 93.81 85 VAL A CA 1
ATOM 652 C C . VAL A 1 85 ? 15.701 -1.399 -11.595 1.00 93.81 85 VAL A C 1
ATOM 654 O O . VAL A 1 85 ? 14.575 -0.934 -11.415 1.00 93.81 85 VAL A O 1
ATOM 657 N N . VAL A 1 86 ? 15.905 -2.565 -12.212 1.00 95.00 86 VAL A N 1
ATOM 658 C CA . VAL A 1 86 ? 14.824 -3.425 -12.703 1.00 95.00 86 VAL A CA 1
ATOM 659 C C . VAL A 1 86 ? 13.960 -3.902 -11.543 1.00 95.00 86 VAL A C 1
ATOM 661 O O . VAL A 1 86 ? 12.737 -3.778 -11.611 1.00 95.00 86 VAL A O 1
ATOM 664 N N . SER A 1 87 ? 14.599 -4.413 -10.487 1.00 95.12 87 SER A N 1
ATOM 665 C CA . SER A 1 87 ? 13.939 -4.914 -9.282 1.00 95.12 87 SER A CA 1
ATOM 666 C C . SER A 1 87 ? 13.038 -3.844 -8.660 1.00 95.12 87 SER A C 1
ATOM 668 O O . SER A 1 87 ? 11.838 -4.063 -8.474 1.00 95.12 87 SER A O 1
ATOM 670 N N . PHE A 1 88 ? 13.567 -2.638 -8.448 1.00 96.25 88 PHE A N 1
ATOM 671 C CA . PHE A 1 88 ? 12.815 -1.543 -7.848 1.00 96.25 88 PHE A CA 1
ATOM 672 C C . PHE A 1 88 ? 11.685 -1.060 -8.767 1.00 96.25 88 PHE A C 1
ATOM 674 O O . PHE A 1 88 ? 10.548 -0.888 -8.329 1.00 96.25 88 PHE A O 1
ATOM 681 N N . LYS A 1 89 ? 11.937 -0.912 -10.073 1.00 97.69 89 LYS A N 1
ATOM 682 C CA . LYS A 1 89 ? 10.891 -0.526 -11.038 1.00 97.69 89 LYS A CA 1
ATOM 683 C C . LYS A 1 89 ? 9.779 -1.565 -11.142 1.00 97.69 89 LYS A C 1
ATOM 685 O O . LYS A 1 89 ? 8.631 -1.182 -11.375 1.00 97.69 89 LYS A O 1
ATOM 690 N N . ALA A 1 90 ? 10.082 -2.847 -10.951 1.00 97.94 90 ALA A N 1
ATOM 691 C CA . ALA A 1 90 ? 9.065 -3.887 -10.866 1.00 97.94 90 ALA A CA 1
ATOM 692 C C . ALA A 1 90 ? 8.179 -3.694 -9.629 1.00 97.94 90 ALA A C 1
ATOM 694 O O . ALA A 1 90 ? 6.960 -3.679 -9.775 1.00 97.94 90 ALA A O 1
ATOM 695 N N . LEU A 1 91 ? 8.758 -3.421 -8.454 1.00 98.31 91 LEU A N 1
ATOM 696 C CA . LEU A 1 91 ? 7.987 -3.105 -7.243 1.00 98.31 91 LEU A CA 1
ATOM 697 C C . LEU A 1 91 ? 7.139 -1.833 -7.405 1.00 98.31 91 LEU A C 1
ATOM 699 O O . LEU A 1 91 ? 5.964 -1.831 -7.048 1.00 98.31 91 LEU A O 1
ATOM 703 N N . ILE A 1 92 ? 7.687 -0.768 -8.000 1.00 98.56 92 ILE A N 1
ATOM 704 C CA . ILE A 1 92 ? 6.941 0.466 -8.316 1.00 98.56 92 ILE A CA 1
ATOM 705 C C . ILE A 1 92 ? 5.773 0.164 -9.264 1.00 98.56 92 ILE A C 1
ATOM 707 O O . ILE A 1 92 ? 4.678 0.703 -9.106 1.00 98.56 92 ILE A O 1
ATOM 711 N N . THR A 1 93 ? 5.990 -0.713 -10.246 1.00 98.50 93 THR A N 1
ATOM 712 C CA . THR A 1 93 ? 4.946 -1.147 -11.181 1.00 98.50 93 THR A CA 1
ATOM 713 C C . THR A 1 93 ? 3.867 -1.957 -10.460 1.00 98.50 93 THR A C 1
ATOM 715 O O . THR A 1 93 ? 2.689 -1.684 -10.665 1.00 98.50 93 THR A O 1
ATOM 718 N N . ILE A 1 94 ? 4.242 -2.885 -9.573 1.00 98.50 94 ILE A N 1
ATOM 719 C CA . ILE A 1 94 ? 3.309 -3.639 -8.719 1.00 98.50 94 ILE A CA 1
ATOM 720 C C . ILE A 1 94 ? 2.476 -2.674 -7.871 1.00 98.50 94 ILE A C 1
ATOM 722 O O . ILE A 1 94 ? 1.252 -2.737 -7.915 1.00 98.50 94 ILE A O 1
ATOM 726 N N . HIS A 1 95 ? 3.108 -1.722 -7.182 1.00 98.56 95 HIS A N 1
ATOM 727 C CA . HIS A 1 95 ? 2.410 -0.714 -6.383 1.00 98.56 95 HIS A CA 1
ATOM 728 C C . HIS A 1 95 ? 1.440 0.120 -7.241 1.00 98.56 95 HIS A C 1
ATOM 730 O O . HIS A 1 95 ? 0.287 0.344 -6.869 1.00 98.56 95 HIS A O 1
ATOM 736 N N . HIS A 1 96 ? 1.856 0.535 -8.439 1.00 98.19 96 HIS A N 1
ATOM 737 C CA . HIS A 1 96 ? 0.975 1.253 -9.358 1.00 98.19 96 HIS A CA 1
ATOM 738 C C . HIS A 1 96 ? -0.248 0.419 -9.773 1.00 98.19 96 HIS A C 1
ATOM 740 O O . HIS A 1 96 ? -1.362 0.942 -9.814 1.00 98.19 96 HIS A O 1
ATOM 746 N N . LEU A 1 97 ? -0.064 -0.877 -10.037 1.00 98.00 97 LEU A N 1
ATOM 747 C CA . LEU A 1 97 ? -1.151 -1.804 -10.354 1.00 98.00 97 LEU A CA 1
ATOM 748 C C . LEU A 1 97 ? -2.074 -2.036 -9.153 1.00 98.00 97 LEU A C 1
ATOM 750 O O . LEU A 1 97 ? -3.288 -2.044 -9.331 1.00 98.00 97 LEU A O 1
ATOM 754 N N . MET A 1 98 ? -1.534 -2.129 -7.935 1.00 97.44 98 MET A N 1
ATOM 755 C CA . MET A 1 98 ? -2.346 -2.178 -6.715 1.00 97.44 98 MET A CA 1
ATOM 756 C C . MET A 1 98 ? -3.216 -0.927 -6.586 1.00 97.44 98 MET A C 1
ATOM 758 O O . MET A 1 98 ? -4.379 -1.048 -6.231 1.00 97.44 98 MET A O 1
ATOM 762 N N . ASN A 1 99 ? -2.708 0.258 -6.940 1.00 94.69 99 ASN A N 1
ATOM 763 C CA . ASN A 1 99 ? -3.447 1.520 -6.839 1.00 94.69 99 ASN A CA 1
ATOM 764 C C . ASN A 1 99 ? -4.470 1.755 -7.959 1.00 94.69 99 ASN A C 1
ATOM 766 O O . ASN A 1 99 ? -5.582 2.202 -7.682 1.00 94.69 99 ASN A O 1
ATOM 770 N N . CYS A 1 100 ? -4.115 1.475 -9.212 1.00 94.44 100 CYS A N 1
ATOM 771 C CA . CYS A 1 100 ? -4.913 1.867 -10.381 1.00 94.44 100 CYS A CA 1
ATOM 772 C C . CYS A 1 100 ? -5.546 0.684 -11.134 1.00 94.44 100 CYS A C 1
ATOM 774 O O . CYS A 1 100 ? -6.493 0.876 -11.897 1.00 94.44 100 CYS A O 1
ATOM 776 N N . GLY A 1 101 ? -5.028 -0.528 -10.941 1.00 94.94 101 GLY A N 1
ATOM 777 C CA . GLY A 1 101 ? -5.517 -1.746 -11.579 1.00 94.94 101 GLY A CA 1
ATOM 778 C C . GLY A 1 101 ? -6.753 -2.347 -10.910 1.00 94.94 101 GLY A C 1
ATOM 779 O O . GLY A 1 101 ? -7.232 -1.875 -9.871 1.00 94.94 101 GLY A O 1
ATOM 780 N N . SER A 1 102 ? -7.242 -3.419 -11.534 1.00 95.00 102 SER A N 1
ATOM 781 C CA . SER A 1 102 ? -8.344 -4.244 -11.040 1.00 95.00 102 SER A CA 1
ATOM 782 C C . SER A 1 102 ? -8.040 -4.822 -9.656 1.00 95.00 102 SER A C 1
ATOM 784 O O . SER A 1 102 ? -6.917 -5.254 -9.386 1.00 95.00 102 SER A O 1
ATOM 786 N N . GLU A 1 103 ? -9.055 -4.909 -8.792 1.00 93.75 103 GLU A N 1
ATOM 787 C CA . GLU A 1 103 ? -8.932 -5.548 -7.474 1.00 93.75 103 GLU A CA 1
ATOM 788 C C . GLU A 1 103 ? -8.501 -7.012 -7.557 1.00 93.75 103 GLU A C 1
ATOM 790 O O . GLU A 1 103 ? -7.836 -7.487 -6.640 1.00 93.75 103 GLU A O 1
ATOM 795 N N . ARG A 1 104 ? -8.764 -7.692 -8.685 1.00 95.19 104 ARG A N 1
ATOM 796 C CA . ARG A 1 104 ? -8.275 -9.055 -8.953 1.00 95.19 104 ARG A CA 1
ATOM 797 C C . ARG A 1 104 ? -6.760 -9.173 -8.759 1.00 95.19 104 ARG A C 1
ATOM 799 O O . ARG A 1 104 ? -6.285 -10.215 -8.318 1.00 95.19 104 ARG A O 1
ATOM 806 N N . PHE A 1 105 ? -6.003 -8.119 -9.078 1.00 96.75 105 PHE A N 1
ATOM 807 C CA . PHE A 1 105 ? -4.553 -8.102 -8.889 1.00 96.75 105 PHE A CA 1
ATOM 808 C C . PHE A 1 105 ? -4.177 -8.056 -7.402 1.00 96.75 105 PHE A C 1
ATOM 810 O O . PHE A 1 105 ? -3.426 -8.911 -6.938 1.00 96.75 105 PHE A O 1
ATOM 817 N N . SER A 1 106 ? -4.746 -7.123 -6.629 1.00 95.31 106 SER A N 1
ATOM 818 C CA . SER A 1 106 ? -4.504 -7.033 -5.180 1.00 95.31 106 SER A CA 1
ATOM 819 C C . SER A 1 106 ? -4.974 -8.290 -4.433 1.00 95.31 106 SER A C 1
ATOM 821 O O . SER A 1 106 ? -4.266 -8.784 -3.560 1.00 95.31 106 SER A O 1
ATOM 823 N N . GLN A 1 107 ? -6.123 -8.855 -4.820 1.00 95.31 107 GLN A N 1
ATOM 824 C CA . GLN A 1 107 ? -6.649 -10.115 -4.281 1.00 95.31 107 GLN A CA 1
ATOM 825 C C . GLN A 1 107 ? -5.700 -11.287 -4.537 1.00 95.31 107 GLN A C 1
ATOM 827 O O . GLN A 1 107 ? -5.467 -12.098 -3.638 1.00 95.31 107 GLN A O 1
ATOM 832 N N . TYR A 1 108 ? -5.129 -11.369 -5.743 1.00 96.31 108 TYR A N 1
ATOM 833 C CA . TYR A 1 108 ? -4.146 -12.397 -6.070 1.00 96.31 108 TYR A CA 1
ATOM 834 C C . TYR A 1 108 ? -2.902 -12.283 -5.179 1.00 96.31 108 TYR A C 1
ATOM 836 O O . TYR A 1 108 ? -2.492 -13.287 -4.596 1.00 96.31 108 TYR A O 1
ATOM 844 N N . LEU A 1 109 ? -2.339 -11.079 -5.020 1.00 95.75 109 LEU A N 1
ATOM 845 C CA . LEU A 1 109 ? -1.166 -10.856 -4.162 1.00 95.75 109 LEU A CA 1
ATOM 846 C C . LEU A 1 109 ? -1.442 -11.237 -2.699 1.00 95.75 109 LEU A C 1
ATOM 848 O O . LEU A 1 109 ? -0.642 -11.939 -2.080 1.00 95.75 109 LEU A O 1
ATOM 852 N N . ALA A 1 110 ? -2.598 -10.828 -2.169 1.00 94.56 110 ALA A N 1
ATOM 853 C CA . ALA A 1 110 ? -3.020 -11.131 -0.804 1.00 94.56 110 ALA A CA 1
ATOM 854 C C . ALA A 1 110 ? -3.183 -12.644 -0.560 1.00 94.56 110 ALA A C 1
ATOM 856 O O . ALA A 1 110 ? -2.717 -13.168 0.457 1.00 94.56 110 ALA A O 1
ATOM 857 N N . SER A 1 111 ? -3.802 -13.353 -1.509 1.00 93.12 111 SER A N 1
ATOM 858 C CA . SER A 1 111 ? -4.137 -14.779 -1.377 1.00 93.12 111 SER A CA 1
ATOM 859 C C . SER A 1 111 ? -2.930 -15.703 -1.537 1.00 93.12 111 SER A C 1
ATOM 861 O O . SER A 1 111 ? -2.863 -16.735 -0.880 1.00 93.12 111 SER A O 1
ATOM 863 N N . ASN A 1 112 ? -1.968 -15.338 -2.390 1.00 88.62 112 ASN A N 1
ATOM 864 C CA . ASN A 1 112 ? -0.832 -16.203 -2.733 1.00 88.62 112 ASN A CA 1
ATOM 865 C C . ASN A 1 112 ? 0.436 -15.904 -1.924 1.00 88.62 112 ASN A C 1
ATOM 867 O O . ASN A 1 112 ? 1.452 -16.560 -2.132 1.00 88.62 112 ASN A O 1
ATOM 871 N N . ASN A 1 113 ? 0.385 -14.920 -1.018 1.00 80.38 113 ASN A N 1
ATOM 872 C CA . ASN A 1 113 ? 1.503 -14.527 -0.160 1.00 80.38 113 ASN A CA 1
ATOM 873 C C . ASN A 1 113 ? 2.813 -14.347 -0.946 1.00 80.38 113 ASN A C 1
ATOM 875 O O . ASN A 1 113 ? 3.853 -14.905 -0.598 1.00 80.38 113 ASN A O 1
ATOM 879 N N . CYS A 1 114 ? 2.734 -13.611 -2.055 1.00 78.25 114 CYS A N 1
ATOM 880 C CA . CYS A 1 114 ? 3.854 -13.387 -2.958 1.00 78.25 114 CYS A CA 1
ATOM 881 C C . CYS A 1 114 ? 4.981 -12.660 -2.203 1.00 78.25 114 CYS A C 1
ATOM 883 O O . CYS A 1 114 ? 4.882 -11.463 -1.995 1.00 78.25 114 CYS A O 1
ATOM 885 N N . HIS A 1 115 ? 6.015 -13.374 -1.752 1.00 79.06 115 HIS A N 1
ATOM 886 C CA . HIS A 1 115 ? 7.087 -12.851 -0.894 1.00 79.06 115 HIS A CA 1
ATOM 887 C C . HIS A 1 115 ? 7.972 -11.795 -1.596 1.00 79.06 115 HIS A C 1
ATOM 889 O O . HIS A 1 115 ? 9.051 -12.125 -2.097 1.00 79.06 115 HIS A O 1
ATOM 895 N N . LEU A 1 116 ? 7.565 -10.519 -1.623 1.00 88.06 116 LEU A N 1
ATOM 896 C CA . LEU A 1 116 ? 8.317 -9.458 -2.307 1.00 88.06 116 LEU A CA 1
ATOM 897 C C . LEU A 1 116 ? 9.574 -9.041 -1.527 1.00 88.06 116 LEU A C 1
ATOM 899 O O . LEU A 1 116 ? 10.580 -8.670 -2.134 1.00 88.06 116 LEU A O 1
ATOM 903 N N . ALA A 1 117 ? 9.549 -9.112 -0.190 1.00 79.25 117 ALA A N 1
ATOM 904 C CA . ALA A 1 117 ? 10.609 -8.617 0.697 1.00 79.25 117 ALA A CA 1
ATOM 905 C C . ALA A 1 117 ? 11.929 -9.421 0.704 1.00 79.25 117 ALA A C 1
ATOM 907 O O . ALA A 1 117 ? 12.816 -9.129 1.511 1.00 79.25 117 ALA A O 1
ATOM 908 N N . ALA A 1 118 ? 12.098 -10.394 -0.197 1.00 74.88 118 ALA A N 1
ATOM 909 C CA . ALA A 1 118 ? 13.313 -11.200 -0.345 1.00 74.88 118 ALA A CA 1
ATOM 910 C C . ALA A 1 118 ? 14.066 -10.889 -1.663 1.00 74.88 118 ALA A C 1
ATOM 912 O O . ALA A 1 118 ? 14.082 -11.716 -2.584 1.00 74.88 118 ALA A O 1
ATOM 913 N N . PRO A 1 119 ? 14.693 -9.702 -1.811 1.00 70.38 119 PRO A N 1
ATOM 914 C CA . PRO A 1 119 ? 15.495 -9.405 -2.992 1.00 70.38 119 PRO A CA 1
ATOM 915 C C . PRO A 1 119 ? 16.755 -10.279 -3.025 1.00 70.38 119 PRO A C 1
ATOM 917 O O . PRO A 1 119 ? 17.408 -10.497 -2.000 1.00 70.38 119 PRO A O 1
ATOM 920 N N . ARG A 1 120 ? 17.104 -10.766 -4.220 1.00 74.50 120 ARG A N 1
ATOM 921 C CA . ARG A 1 120 ? 18.366 -11.478 -4.460 1.00 74.50 120 ARG A CA 1
ATOM 922 C C . ARG A 1 120 ? 19.551 -10.503 -4.357 1.00 74.50 120 ARG A C 1
ATOM 924 O O . ARG A 1 120 ? 19.361 -9.311 -4.601 1.00 74.50 120 ARG A O 1
ATOM 931 N N . PRO A 1 121 ? 20.767 -10.978 -4.030 1.00 74.62 121 PRO A N 1
ATOM 932 C CA . PRO A 1 121 ? 21.973 -10.161 -4.149 1.00 74.62 121 PRO A CA 1
ATOM 933 C C . PRO A 1 121 ? 22.124 -9.605 -5.574 1.00 74.62 121 PRO A C 1
ATOM 935 O O . PRO A 1 121 ? 21.877 -10.322 -6.545 1.00 74.62 121 PRO A O 1
ATOM 938 N N . PHE A 1 122 ? 22.512 -8.335 -5.700 1.00 79.44 122 PHE A N 1
ATOM 939 C CA . PHE A 1 122 ? 22.699 -7.688 -7.001 1.00 79.44 122 PHE A CA 1
ATOM 940 C C . PHE A 1 122 ? 24.062 -8.047 -7.609 1.00 79.44 122 PHE A C 1
ATOM 942 O O . PHE A 1 122 ? 25.064 -8.088 -6.900 1.00 79.44 122 PHE A O 1
ATOM 949 N N . GLU A 1 123 ? 24.110 -8.266 -8.928 1.00 64.62 123 GLU A N 1
ATOM 950 C CA . GLU A 1 123 ? 25.328 -8.698 -9.649 1.00 64.62 123 GLU A CA 1
ATOM 951 C C . GLU A 1 123 ? 26.467 -7.669 -9.590 1.00 64.62 123 GLU A C 1
ATOM 953 O O . GLU A 1 123 ? 27.640 -8.030 -9.569 1.00 64.62 123 GLU A O 1
ATOM 958 N N . ARG A 1 124 ? 26.130 -6.374 -9.559 1.00 68.38 124 ARG A N 1
ATOM 959 C CA . ARG A 1 124 ? 27.091 -5.267 -9.468 1.00 68.38 124 ARG A CA 1
ATOM 960 C C . ARG A 1 124 ? 26.844 -4.495 -8.180 1.00 68.38 124 ARG A C 1
ATOM 962 O O . ARG A 1 124 ? 26.035 -3.569 -8.146 1.00 68.38 124 ARG A O 1
ATOM 969 N N . SER A 1 125 ? 27.528 -4.898 -7.115 1.00 66.88 125 SER A N 1
ATOM 970 C CA . SER A 1 125 ? 27.420 -4.248 -5.809 1.00 66.88 125 SER A CA 1
ATOM 971 C C . SER A 1 125 ? 28.381 -3.061 -5.716 1.00 66.88 125 SER A C 1
ATOM 973 O O . SER A 1 125 ? 29.509 -3.199 -5.254 1.00 66.88 125 SER A O 1
ATOM 975 N N . ASN A 1 126 ? 27.943 -1.888 -6.175 1.00 76.69 126 ASN A N 1
ATOM 976 C CA . ASN A 1 126 ? 28.588 -0.612 -5.845 1.00 76.69 126 ASN A CA 1
ATOM 977 C C . ASN A 1 126 ? 27.939 0.011 -4.589 1.00 76.69 126 ASN A C 1
ATOM 979 O O . ASN A 1 126 ? 26.919 -0.482 -4.104 1.00 76.69 126 ASN A O 1
ATOM 983 N N . SER A 1 127 ? 28.515 1.092 -4.050 1.00 79.88 127 SER A N 1
ATOM 984 C CA . SER A 1 127 ? 27.987 1.775 -2.852 1.00 79.88 127 SER A CA 1
ATOM 985 C C . SER A 1 127 ? 26.514 2.172 -3.002 1.00 79.88 127 SER A C 1
ATOM 987 O O . SER A 1 127 ? 25.716 1.965 -2.091 1.00 79.88 127 SER A O 1
ATOM 989 N N . GLN A 1 128 ? 26.124 2.643 -4.189 1.00 81.88 128 GLN A N 1
ATOM 990 C CA . GLN A 1 128 ? 24.737 2.961 -4.515 1.00 81.88 128 GLN A CA 1
ATOM 991 C C . GLN A 1 128 ? 23.826 1.727 -4.419 1.00 81.88 128 GLN A C 1
ATOM 993 O O . GLN A 1 128 ? 22.751 1.812 -3.834 1.00 81.88 128 GLN A O 1
ATOM 998 N N . ALA A 1 129 ? 24.235 0.575 -4.954 1.00 82.81 129 ALA A N 1
ATOM 999 C CA . ALA A 1 129 ? 23.447 -0.655 -4.920 1.00 82.81 129 ALA A CA 1
ATOM 1000 C C . ALA A 1 129 ? 23.180 -1.138 -3.485 1.00 82.81 129 ALA A C 1
ATOM 1002 O O . ALA A 1 129 ? 22.096 -1.652 -3.215 1.00 82.81 129 ALA A O 1
ATOM 1003 N N . VAL A 1 130 ? 24.123 -0.926 -2.559 1.00 85.38 130 VAL A N 1
ATOM 1004 C CA . VAL A 1 130 ? 23.944 -1.243 -1.132 1.00 85.38 130 VAL A CA 1
ATOM 1005 C C . VAL A 1 130 ? 22.863 -0.359 -0.507 1.00 85.38 130 VAL A C 1
ATOM 1007 O O . VAL A 1 130 ? 21.935 -0.884 0.107 1.00 85.38 130 VAL A O 1
ATOM 1010 N N . THR A 1 131 ? 22.916 0.959 -0.719 1.00 87.19 131 THR A N 1
ATOM 1011 C CA . THR A 1 131 ? 21.868 1.882 -0.246 1.00 87.19 131 THR A CA 1
ATOM 1012 C C . THR A 1 131 ? 20.510 1.546 -0.869 1.00 87.19 131 THR A C 1
ATOM 1014 O O . THR A 1 131 ? 19.501 1.448 -0.173 1.00 87.19 131 THR A O 1
ATOM 1017 N N . MET A 1 132 ? 20.470 1.294 -2.181 1.00 91.56 132 MET A N 1
ATOM 1018 C CA . MET A 1 132 ? 19.228 0.954 -2.883 1.00 91.56 132 MET A CA 1
ATOM 1019 C C . MET A 1 132 ? 18.634 -0.368 -2.401 1.00 91.56 132 MET A C 1
ATOM 1021 O O . MET A 1 132 ? 17.415 -0.491 -2.342 1.00 91.56 132 MET A O 1
ATOM 1025 N N . LEU A 1 133 ? 19.460 -1.341 -2.007 1.00 90.88 133 LEU A N 1
ATOM 1026 C CA . LEU A 1 133 ? 18.986 -2.599 -1.433 1.00 90.88 133 LEU A CA 1
ATOM 1027 C C . LEU A 1 133 ? 18.172 -2.371 -0.154 1.00 90.88 133 LEU A C 1
ATOM 1029 O O . LEU A 1 133 ? 17.160 -3.044 0.043 1.00 90.88 133 LEU A O 1
ATOM 1033 N N . VAL A 1 134 ? 18.585 -1.428 0.701 1.00 91.50 134 VAL A N 1
ATOM 1034 C CA . VAL A 1 134 ? 17.843 -1.073 1.921 1.00 91.50 134 VAL A CA 1
ATOM 1035 C C . VAL A 1 134 ? 16.464 -0.525 1.553 1.00 91.50 134 VAL A C 1
ATOM 1037 O O . VAL A 1 134 ? 15.457 -1.064 2.014 1.00 91.50 134 VAL A O 1
ATOM 1040 N N . PHE A 1 135 ? 16.398 0.456 0.648 1.00 94.69 135 PHE A N 1
ATOM 1041 C CA . PHE A 1 135 ? 15.123 1.022 0.195 1.00 94.69 135 PHE A CA 1
ATOM 1042 C C . PHE A 1 135 ? 14.228 -0.002 -0.502 1.00 94.69 135 PHE A C 1
ATOM 1044 O O . PHE A 1 135 ? 13.034 -0.055 -0.224 1.00 94.69 135 PHE A O 1
ATOM 1051 N N . ILE A 1 136 ? 14.787 -0.862 -1.355 1.00 95.62 136 ILE A N 1
ATOM 1052 C CA . ILE A 1 136 ? 14.047 -1.938 -2.028 1.00 95.62 136 ILE A CA 1
ATOM 1053 C C . ILE A 1 136 ? 13.445 -2.897 -1.001 1.00 95.62 136 ILE A C 1
ATOM 1055 O O . ILE A 1 136 ? 12.272 -3.248 -1.115 1.00 95.62 136 ILE A O 1
ATOM 1059 N N . ARG A 1 137 ? 14.207 -3.289 0.030 1.00 94.62 137 ARG A N 1
ATOM 1060 C CA . ARG A 1 137 ? 13.710 -4.161 1.106 1.00 94.62 137 ARG A CA 1
ATOM 1061 C C . ARG A 1 137 ? 12.566 -3.514 1.877 1.00 94.62 137 ARG A C 1
ATOM 1063 O O . ARG A 1 137 ? 11.552 -4.172 2.085 1.00 94.62 137 ARG A O 1
ATOM 1070 N N . GLN A 1 138 ? 12.702 -2.251 2.283 1.00 96.00 138 GLN A N 1
ATOM 1071 C CA . GLN A 1 138 ? 11.637 -1.565 3.025 1.00 96.00 138 GLN A CA 1
ATOM 1072 C C . GLN A 1 138 ? 10.398 -1.328 2.158 1.00 96.00 138 GLN A C 1
ATOM 1074 O O . GLN A 1 138 ? 9.278 -1.588 2.590 1.00 96.00 138 GLN A O 1
ATOM 1079 N N . TYR A 1 139 ? 10.584 -0.945 0.895 1.00 98.06 139 TYR A N 1
ATOM 1080 C CA . TYR A 1 139 ? 9.484 -0.772 -0.050 1.00 98.06 139 TYR A CA 1
ATOM 1081 C C . TYR A 1 139 ? 8.733 -2.083 -0.310 1.00 98.06 139 TYR A C 1
ATOM 1083 O O . TYR A 1 139 ? 7.506 -2.112 -0.312 1.00 98.06 139 TYR A O 1
ATOM 1091 N N . ALA A 1 140 ? 9.457 -3.188 -0.491 1.00 97.25 140 ALA A N 1
ATOM 1092 C CA . ALA A 1 140 ? 8.856 -4.503 -0.662 1.00 97.25 140 ALA A CA 1
ATOM 1093 C C . ALA A 1 140 ? 8.107 -4.966 0.599 1.00 97.25 140 ALA A C 1
ATOM 1095 O O . ALA A 1 140 ? 6.985 -5.454 0.487 1.00 97.25 140 ALA A O 1
ATOM 1096 N N . ARG A 1 141 ? 8.667 -4.735 1.797 1.00 96.75 141 ARG A N 1
ATOM 1097 C CA . ARG A 1 141 ? 7.980 -4.992 3.077 1.00 96.75 141 ARG A CA 1
ATOM 1098 C C . ARG A 1 141 ? 6.676 -4.215 3.200 1.00 96.75 141 ARG A C 1
ATOM 1100 O O . ARG A 1 141 ? 5.692 -4.765 3.685 1.00 96.75 141 ARG A O 1
ATOM 1107 N N . TYR A 1 142 ? 6.643 -2.964 2.745 1.00 98.38 142 TYR A N 1
ATOM 1108 C CA . TYR A 1 142 ? 5.405 -2.194 2.696 1.00 98.38 142 TYR A CA 1
ATOM 1109 C C . TYR A 1 142 ? 4.349 -2.854 1.791 1.00 98.38 142 TYR A C 1
ATOM 1111 O O . TYR A 1 142 ? 3.200 -3.010 2.208 1.00 98.38 142 TYR A O 1
ATOM 1119 N N . LEU A 1 143 ? 4.723 -3.297 0.584 1.00 98.19 143 LEU A N 1
ATOM 1120 C CA . LEU A 1 143 ? 3.795 -3.976 -0.333 1.00 98.19 143 LEU A CA 1
ATOM 1121 C C . LEU A 1 143 ? 3.301 -5.327 0.215 1.00 98.19 143 LEU A C 1
ATOM 1123 O O . LEU A 1 143 ? 2.115 -5.648 0.078 1.00 98.19 143 LEU A O 1
ATOM 1127 N N . ASP A 1 144 ? 4.173 -6.083 0.886 1.00 96.94 144 ASP A N 1
ATOM 1128 C CA . ASP A 1 144 ? 3.810 -7.318 1.592 1.00 96.94 144 ASP A CA 1
ATOM 1129 C C . ASP A 1 144 ? 2.851 -7.029 2.760 1.00 96.94 144 ASP A C 1
ATOM 1131 O O . ASP A 1 144 ? 1.863 -7.745 2.952 1.00 96.94 144 ASP A O 1
ATOM 1135 N N . SER A 1 145 ? 3.091 -5.947 3.510 1.00 97.50 145 SER A N 1
ATOM 1136 C CA . SER A 1 145 ? 2.223 -5.499 4.606 1.00 97.50 145 SER A CA 1
ATOM 1137 C C . SER A 1 145 ? 0.842 -5.076 4.095 1.00 97.50 145 SER A C 1
ATOM 1139 O O . SER A 1 145 ? -0.168 -5.493 4.656 1.00 97.50 145 SER A O 1
ATOM 1141 N N . ARG A 1 146 ? 0.767 -4.355 2.966 1.00 97.25 146 ARG A N 1
ATOM 1142 C CA . ARG A 1 146 ? -0.500 -4.002 2.296 1.00 97.25 146 ARG A CA 1
ATOM 1143 C C . ARG A 1 146 ? -1.267 -5.223 1.778 1.00 97.25 146 ARG A C 1
ATOM 1145 O O . ARG A 1 146 ? -2.491 -5.267 1.849 1.00 97.25 146 ARG A O 1
ATOM 1152 N N . SER A 1 147 ? -0.565 -6.223 1.249 1.00 96.62 147 SER A N 1
ATOM 1153 C CA . SER A 1 147 ? -1.200 -7.473 0.804 1.00 96.62 147 SER A CA 1
ATOM 1154 C C . SER A 1 147 ? -1.709 -8.292 1.996 1.00 96.62 147 SER A C 1
ATOM 1156 O O . SER A 1 147 ? -2.792 -8.874 1.945 1.00 96.62 147 SER A O 1
ATOM 1158 N N . SER A 1 148 ? -0.954 -8.297 3.097 1.00 96.56 148 SER A N 1
ATOM 1159 C CA . SER A 1 148 ? -1.339 -8.960 4.346 1.00 96.56 148 SER A CA 1
ATOM 1160 C C . SER A 1 148 ? -2.533 -8.278 5.010 1.00 96.56 148 SER A C 1
ATOM 1162 O O . SER A 1 148 ? -3.468 -8.966 5.410 1.00 96.56 148 SER A O 1
ATOM 1164 N N . SER A 1 149 ? -2.555 -6.944 5.058 1.00 97.12 149 SER A N 1
ATOM 1165 C CA . SER A 1 149 ? -3.683 -6.192 5.605 1.00 97.12 149 SER A CA 1
ATOM 1166 C C . SER A 1 149 ? -4.961 -6.450 4.808 1.00 97.12 149 SER A C 1
ATOM 1168 O O . SER A 1 149 ? -5.984 -6.763 5.413 1.00 97.12 149 SER A O 1
ATOM 1170 N N . TYR A 1 150 ? -4.885 -6.458 3.469 1.00 95.94 150 TYR A N 1
ATOM 1171 C CA . TYR A 1 150 ? -6.004 -6.838 2.601 1.00 95.94 150 TYR A CA 1
ATOM 1172 C C . TYR A 1 150 ? -6.538 -8.236 2.938 1.00 95.94 150 TYR A C 1
ATOM 1174 O O . TYR A 1 150 ? -7.746 -8.426 3.042 1.00 95.94 150 TYR A O 1
ATOM 1182 N N . ARG A 1 151 ? -5.651 -9.220 3.132 1.00 95.50 151 ARG A N 1
ATOM 1183 C CA . ARG A 1 151 ? -6.033 -10.596 3.494 1.00 95.50 151 ARG A CA 1
ATOM 1184 C C . ARG A 1 151 ? -6.750 -10.668 4.845 1.00 95.50 151 ARG A C 1
ATOM 1186 O O . ARG A 1 151 ? -7.675 -11.458 4.989 1.00 95.50 151 ARG A O 1
ATOM 1193 N N . GLU A 1 152 ? -6.331 -9.867 5.821 1.00 95.69 152 GLU A N 1
ATOM 1194 C CA . GLU A 1 152 ? -6.910 -9.870 7.170 1.00 95.69 152 GLU A CA 1
ATOM 1195 C C . GLU A 1 152 ? -8.272 -9.166 7.244 1.00 95.69 152 GLU A C 1
ATOM 1197 O O . GLU A 1 152 ? -9.148 -9.613 7.984 1.00 95.69 152 GLU A O 1
ATOM 1202 N N . VAL A 1 153 ? -8.462 -8.073 6.494 1.00 95.31 153 VAL A N 1
ATOM 1203 C CA . VAL A 1 153 ? -9.669 -7.225 6.605 1.00 95.31 153 VAL A CA 1
ATOM 1204 C C . VAL A 1 153 ? -10.620 -7.324 5.409 1.00 95.31 153 VAL A C 1
ATOM 1206 O O . VAL A 1 153 ? -11.747 -6.842 5.497 1.00 95.31 153 VAL A O 1
ATOM 1209 N N . ALA A 1 154 ? -10.199 -7.981 4.324 1.00 93.38 154 ALA A N 1
ATOM 1210 C CA . ALA A 1 154 ? -10.932 -8.170 3.068 1.00 93.38 154 ALA A CA 1
ATOM 1211 C C . ALA A 1 154 ? -11.285 -6.873 2.308 1.00 93.38 154 ALA A C 1
ATOM 1213 O O . ALA A 1 154 ? -12.201 -6.860 1.486 1.00 93.38 154 ALA A O 1
ATOM 1214 N N . PHE A 1 155 ? -10.554 -5.783 2.549 1.00 93.06 155 PHE A N 1
ATOM 1215 C CA . PHE A 1 155 ? -10.615 -4.552 1.756 1.00 93.06 155 PHE A CA 1
ATOM 1216 C C . PHE A 1 155 ? -9.259 -3.833 1.757 1.00 93.06 155 PHE A C 1
ATOM 1218 O O . PHE A 1 155 ? -8.417 -4.061 2.623 1.00 93.06 155 PHE A O 1
ATOM 1225 N N . ASP A 1 156 ? -9.038 -2.955 0.777 1.00 94.44 156 ASP A N 1
ATOM 1226 C CA . ASP A 1 156 ? -7.811 -2.161 0.662 1.00 94.44 156 ASP A CA 1
ATOM 1227 C C . ASP A 1 156 ? -8.007 -0.788 1.315 1.00 94.44 156 ASP A C 1
ATOM 1229 O O . ASP A 1 156 ? -8.773 0.037 0.811 1.00 94.44 156 ASP A O 1
ATOM 1233 N N . PHE A 1 157 ? -7.287 -0.518 2.408 1.00 94.44 157 PHE A N 1
ATOM 1234 C CA . PHE A 1 157 ? -7.341 0.770 3.106 1.00 94.44 157 PHE A CA 1
ATOM 1235 C C . PHE A 1 157 ? -7.053 1.969 2.186 1.00 94.44 157 PHE A C 1
ATOM 1237 O O . PHE A 1 157 ? -7.644 3.031 2.359 1.00 94.44 157 PHE A O 1
ATOM 1244 N N . CYS A 1 158 ? -6.204 1.809 1.164 1.00 91.88 158 CYS A N 1
ATOM 1245 C CA . CYS A 1 158 ? -5.890 2.875 0.210 1.00 91.88 158 CYS A CA 1
ATOM 1246 C C . CYS A 1 158 ? -6.989 3.095 -0.849 1.00 91.88 158 CYS A C 1
ATOM 1248 O O . CYS A 1 158 ? -6.897 4.053 -1.621 1.00 91.88 158 CYS A O 1
ATOM 1250 N N . LYS A 1 159 ? -8.005 2.224 -0.930 1.00 89.62 159 LYS A N 1
ATOM 1251 C CA . LYS A 1 159 ? -9.091 2.300 -1.926 1.00 89.62 159 LYS A CA 1
ATOM 1252 C C . LYS A 1 159 ? -10.481 2.524 -1.344 1.00 89.62 159 LYS A C 1
ATOM 1254 O O . LYS A 1 159 ? -11.420 2.615 -2.131 1.00 89.62 159 LYS A O 1
ATOM 1259 N N . ILE A 1 160 ? -10.619 2.654 -0.025 1.00 83.69 160 ILE A N 1
ATOM 1260 C CA . ILE A 1 160 ? -11.896 3.021 0.600 1.00 83.69 160 ILE A CA 1
ATOM 1261 C C . ILE A 1 160 ? -12.384 4.337 -0.022 1.00 83.69 160 ILE A C 1
ATOM 1263 O O . ILE A 1 160 ? -11.715 5.369 0.100 1.00 83.69 160 ILE A O 1
ATOM 1267 N N . LYS A 1 161 ? -13.523 4.319 -0.725 1.00 70.12 161 LYS A N 1
ATOM 1268 C CA . LYS A 1 161 ? -14.148 5.533 -1.253 1.00 70.12 161 LYS A CA 1
ATOM 1269 C C . LYS A 1 161 ? -15.190 6.010 -0.253 1.00 70.12 161 LYS A C 1
ATOM 1271 O O . LYS A 1 161 ? -15.848 5.246 0.442 1.00 70.12 161 LYS A O 1
ATOM 1276 N N . ARG A 1 162 ? -15.383 7.325 -0.216 1.00 59.59 162 ARG A N 1
ATOM 1277 C CA . ARG A 1 162 ? -16.413 7.972 0.604 1.00 59.59 162 ARG A CA 1
ATOM 1278 C C . ARG A 1 162 ? -17.779 7.875 -0.086 1.00 59.59 162 ARG A C 1
ATOM 1280 O O . ARG A 1 162 ? -18.305 8.885 -0.545 1.00 59.59 162 ARG A O 1
ATOM 1287 N N . LYS A 1 163 ? -18.315 6.662 -0.240 1.00 55.62 163 LYS A N 1
ATOM 1288 C CA . LYS A 1 163 ? -19.679 6.406 -0.739 1.00 55.62 163 LYS A CA 1
ATOM 1289 C C . LYS A 1 163 ? -20.517 5.711 0.337 1.00 55.62 163 LYS A C 1
ATOM 1291 O O . LYS A 1 163 ? -19.959 5.079 1.225 1.00 55.62 163 LYS A O 1
ATOM 1296 N N . ALA A 1 164 ? -21.841 5.857 0.255 1.00 49.47 164 ALA A N 1
ATOM 1297 C CA . ALA A 1 164 ? -22.783 5.475 1.315 1.00 49.47 164 ALA A CA 1
ATOM 1298 C C . ALA A 1 164 ? -22.735 3.985 1.720 1.00 49.47 164 ALA A C 1
ATOM 1300 O O . ALA A 1 164 ? -22.915 3.691 2.896 1.00 49.47 164 ALA A O 1
ATOM 1301 N N . ASP A 1 165 ? -22.416 3.078 0.788 1.00 51.62 165 ASP A N 1
ATOM 1302 C CA . ASP A 1 165 ? -22.404 1.620 1.018 1.00 51.62 165 ASP A CA 1
ATOM 1303 C C . ASP A 1 165 ? -20.995 1.026 1.222 1.00 51.62 165 ASP A C 1
ATOM 1305 O O . ASP A 1 165 ? -20.815 -0.192 1.228 1.00 51.62 165 ASP A O 1
ATOM 1309 N N . GLU A 1 166 ? -19.967 1.868 1.353 1.00 67.94 166 GLU A N 1
ATOM 1310 C CA . GLU A 1 166 ? -18.576 1.425 1.496 1.00 67.94 166 GLU A CA 1
ATOM 1311 C C . GLU A 1 166 ? -18.111 1.418 2.964 1.00 67.94 166 GLU A C 1
ATOM 1313 O O . GLU A 1 166 ? -18.736 1.996 3.855 1.00 67.94 166 GLU A O 1
ATOM 1318 N N . VAL A 1 167 ? -17.000 0.724 3.236 1.00 79.12 167 VAL A N 1
ATOM 1319 C CA . VAL A 1 167 ? -16.419 0.607 4.583 1.00 79.12 167 VAL A CA 1
ATOM 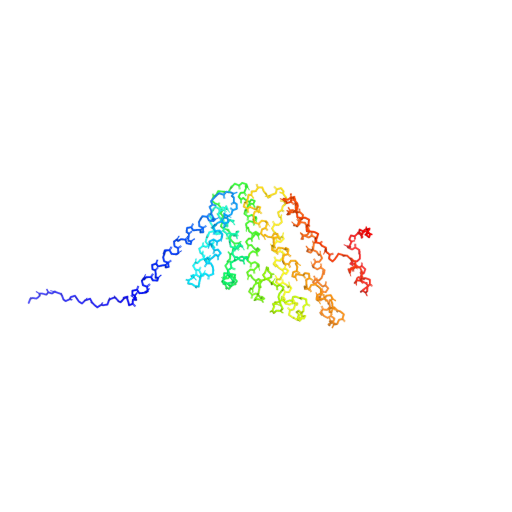1320 C C . VAL A 1 167 ? -16.170 1.996 5.174 1.00 79.12 167 VAL A C 1
ATOM 1322 O O . VAL A 1 167 ? -15.322 2.736 4.689 1.00 79.12 167 VAL A O 1
ATOM 1325 N N . ASN A 1 168 ? -16.868 2.329 6.259 1.00 82.19 168 ASN A N 1
ATOM 1326 C CA . ASN A 1 168 ? -16.710 3.599 6.959 1.00 82.19 168 ASN A CA 1
ATOM 1327 C C . ASN A 1 168 ? -16.141 3.360 8.360 1.00 82.19 168 ASN A C 1
ATOM 1329 O O . ASN A 1 168 ? -16.786 2.762 9.226 1.00 82.19 168 ASN A O 1
ATOM 1333 N N . MET A 1 169 ? -14.919 3.839 8.589 1.00 84.19 169 MET A N 1
ATOM 1334 C CA . MET A 1 169 ? -14.228 3.662 9.865 1.00 84.19 169 MET A CA 1
ATOM 1335 C C . MET A 1 169 ? -14.902 4.438 11.002 1.00 84.19 169 MET A C 1
ATOM 1337 O O . MET A 1 169 ? -14.856 3.977 12.141 1.00 84.19 169 MET A O 1
ATOM 1341 N N . LYS A 1 170 ? -15.584 5.557 10.708 1.00 81.19 170 LYS A N 1
ATOM 1342 C CA . LYS A 1 170 ? -16.287 6.382 11.708 1.00 81.19 170 LYS A CA 1
ATOM 1343 C C . LYS A 1 170 ? -17.506 5.682 12.305 1.00 81.19 170 LYS A C 1
ATOM 1345 O O . LYS A 1 170 ? -17.796 5.845 13.483 1.00 81.19 170 LYS A O 1
ATOM 1350 N N . THR A 1 171 ? -18.218 4.890 11.505 1.00 86.31 171 THR A N 1
ATOM 1351 C CA . THR A 1 171 ? -19.464 4.227 11.927 1.00 86.31 171 THR A CA 1
ATOM 1352 C C . THR A 1 171 ? -19.283 2.743 12.245 1.00 86.31 171 THR A C 1
ATOM 1354 O O . THR A 1 171 ? -20.194 2.116 12.784 1.00 86.31 171 THR A O 1
ATOM 1357 N N . MET A 1 172 ? -18.102 2.174 11.975 1.00 91.19 172 MET A N 1
ATOM 1358 C CA . MET A 1 172 ? -17.801 0.766 12.231 1.00 91.19 172 MET A CA 1
ATOM 1359 C C . MET A 1 172 ? -18.089 0.364 13.696 1.00 91.19 172 MET A C 1
ATOM 1361 O O . MET A 1 172 ? -17.718 1.097 14.622 1.00 91.19 172 MET A O 1
ATOM 1365 N N . PRO A 1 173 ? -18.709 -0.808 13.946 1.00 93.06 173 PRO A N 1
ATOM 1366 C CA . PRO A 1 173 ? -18.875 -1.331 15.300 1.00 93.06 173 PRO A CA 1
ATOM 1367 C C . PRO A 1 173 ? -17.529 -1.516 16.008 1.00 93.06 173 PRO A C 1
ATOM 1369 O O . PRO A 1 173 ? -16.584 -2.037 15.415 1.00 93.06 173 PRO A O 1
ATOM 1372 N N . GLN A 1 174 ? -17.459 -1.156 17.291 1.00 90.81 174 GLN A N 1
ATOM 1373 C CA . GLN A 1 174 ? -16.211 -1.126 18.068 1.00 90.81 174 GLN A CA 1
ATOM 1374 C C . GLN A 1 174 ? -15.471 -2.471 18.077 1.00 90.81 174 GLN A C 1
ATOM 1376 O O . GLN A 1 174 ? -14.282 -2.530 17.776 1.00 90.81 174 GLN A O 1
ATOM 1381 N N . ALA A 1 175 ? -16.190 -3.579 18.277 1.00 91.88 175 ALA A N 1
ATOM 1382 C CA . ALA A 1 175 ? -15.601 -4.919 18.251 1.00 91.88 175 ALA A CA 1
ATOM 1383 C C . ALA A 1 175 ? -14.918 -5.271 16.913 1.00 91.88 175 ALA A C 1
ATOM 1385 O O . ALA A 1 175 ? -13.947 -6.030 16.893 1.00 91.88 175 ALA A O 1
ATOM 1386 N N . LYS A 1 176 ? -15.415 -4.735 15.788 1.00 94.38 176 LYS A N 1
ATOM 1387 C CA . LYS A 1 176 ? -14.783 -4.895 14.470 1.00 94.38 176 LYS A CA 1
ATOM 1388 C C . LYS A 1 176 ? -13.638 -3.899 14.297 1.00 94.38 176 LYS A C 1
ATOM 1390 O O . LYS A 1 176 ? -12.576 -4.289 13.822 1.00 94.38 176 LYS A O 1
ATOM 1395 N N . LEU A 1 177 ? -13.823 -2.653 14.732 1.00 94.75 177 LEU A N 1
ATOM 1396 C CA . LEU A 1 177 ? -12.817 -1.598 14.638 1.00 94.75 177 LEU A CA 1
ATOM 1397 C C . LEU A 1 177 ? -11.505 -1.990 15.334 1.00 94.75 177 LEU A C 1
ATOM 1399 O O . LEU A 1 177 ? -10.445 -1.895 14.719 1.00 94.75 177 LEU A O 1
ATOM 1403 N N . PHE A 1 178 ? -11.572 -2.537 16.552 1.00 94.56 178 PHE A N 1
ATOM 1404 C CA . PHE A 1 178 ? -10.392 -3.023 17.280 1.00 94.56 178 PHE A CA 1
ATOM 1405 C C . PHE A 1 178 ? -9.635 -4.149 16.558 1.00 94.56 178 PHE A C 1
ATOM 1407 O O . PHE A 1 178 ? -8.444 -4.327 16.790 1.00 94.56 178 PHE A O 1
ATOM 1414 N N . LYS A 1 179 ? -10.288 -4.896 15.658 1.00 95.25 179 LYS A N 1
ATOM 1415 C CA . LYS A 1 179 ? -9.631 -5.912 14.815 1.00 95.25 179 LYS A CA 1
ATOM 1416 C C . LYS A 1 179 ? -9.050 -5.329 13.527 1.00 95.25 179 LYS A C 1
ATOM 1418 O O . LYS A 1 179 ? -8.100 -5.884 12.990 1.00 95.25 179 LYS A O 1
ATOM 1423 N N . VAL A 1 180 ? -9.617 -4.230 13.031 1.00 96.56 180 VAL A N 1
ATOM 1424 C CA . VAL A 1 180 ? -9.201 -3.562 11.787 1.00 96.56 180 VAL A CA 1
ATOM 1425 C C . VAL A 1 180 ? -8.022 -2.611 12.011 1.00 96.56 180 VAL A C 1
ATOM 1427 O O . VAL A 1 180 ? -7.177 -2.467 11.128 1.00 96.56 180 VAL A O 1
ATOM 1430 N N . LEU A 1 181 ? -7.930 -1.981 13.184 1.00 96.19 181 LEU A N 1
ATOM 1431 C CA . LEU A 1 181 ? -6.858 -1.033 13.492 1.00 96.19 181 LEU A CA 1
ATOM 1432 C C . LEU A 1 181 ? -5.454 -1.665 13.516 1.00 96.19 181 LEU A C 1
ATOM 1434 O O . LEU A 1 181 ? -4.565 -1.079 12.908 1.00 96.19 181 LEU A O 1
ATOM 1438 N N . PRO A 1 182 ? -5.206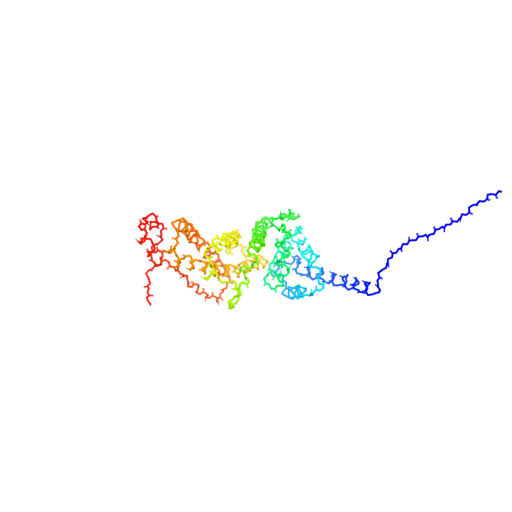 -2.849 14.111 1.00 96.81 182 PRO A N 1
ATOM 1439 C CA . PRO A 1 182 ? -3.858 -3.418 14.133 1.00 96.81 182 PRO A CA 1
ATOM 1440 C C . PRO A 1 182 ? -3.273 -3.724 12.736 1.00 96.81 182 PRO A C 1
ATOM 1442 O O . PRO A 1 182 ? -2.114 -3.375 12.504 1.00 96.81 182 PRO A O 1
ATOM 1445 N N . PRO A 1 183 ? -4.018 -4.305 11.770 1.00 97.81 183 PRO A N 1
ATOM 1446 C CA . PRO A 1 183 ? -3.544 -4.420 10.387 1.00 97.81 183 PRO A CA 1
ATOM 1447 C C . PRO A 1 183 ? -3.229 -3.069 9.727 1.00 97.81 183 PRO A C 1
ATOM 1449 O O . PRO A 1 183 ? -2.224 -2.960 9.025 1.00 97.81 183 PRO A O 1
ATOM 1452 N N . LEU A 1 184 ? -4.050 -2.038 9.969 1.00 97.56 184 LEU A N 1
ATOM 1453 C CA . LEU A 1 184 ? -3.805 -0.680 9.468 1.00 97.56 184 LEU A CA 1
ATOM 1454 C C . LEU A 1 184 ? -2.517 -0.091 10.055 1.00 97.56 184 LEU A C 1
ATOM 1456 O O . LEU A 1 184 ? -1.686 0.437 9.318 1.00 97.56 184 LEU A O 1
ATOM 1460 N N . GLU A 1 185 ? -2.329 -0.226 11.367 1.00 96.88 185 GLU A N 1
ATOM 1461 C CA . GLU A 1 185 ? -1.131 0.224 12.073 1.00 96.88 185 GLU A CA 1
ATOM 1462 C C . GLU A 1 185 ? 0.131 -0.444 11.521 1.00 96.88 185 GLU A C 1
ATOM 1464 O O . GLU A 1 185 ? 1.070 0.254 11.153 1.00 96.88 185 GLU A O 1
ATOM 1469 N N . ARG A 1 186 ? 0.130 -1.775 11.351 1.00 97.81 186 ARG A N 1
ATOM 1470 C CA . ARG A 1 186 ? 1.267 -2.501 10.752 1.00 97.81 186 ARG A CA 1
ATOM 1471 C C . ARG A 1 186 ? 1.570 -2.058 9.321 1.00 97.81 186 ARG A C 1
ATOM 1473 O O . ARG A 1 186 ? 2.730 -2.065 8.907 1.00 97.81 186 ARG A O 1
ATOM 1480 N N . GLN A 1 187 ? 0.549 -1.694 8.546 1.00 98.31 187 GLN A N 1
ATOM 1481 C CA . GLN A 1 187 ? 0.744 -1.183 7.192 1.00 98.31 187 GLN A CA 1
ATOM 1482 C C . GLN A 1 187 ? 1.360 0.220 7.189 1.00 98.31 187 GLN A C 1
ATOM 1484 O O . GLN A 1 187 ? 2.251 0.481 6.381 1.00 98.31 187 GLN A O 1
ATOM 1489 N N . ILE A 1 188 ? 0.924 1.103 8.093 1.00 97.62 188 ILE A N 1
ATOM 1490 C CA . ILE A 1 188 ? 1.515 2.437 8.272 1.00 97.62 188 ILE A CA 1
ATOM 1491 C C . ILE A 1 188 ? 2.960 2.313 8.760 1.00 97.62 188 ILE A C 1
ATOM 1493 O O . ILE A 1 188 ? 3.843 2.927 8.168 1.00 97.62 188 ILE A O 1
ATOM 1497 N N . ASP A 1 189 ? 3.212 1.472 9.765 1.00 97.75 189 ASP A N 1
ATOM 1498 C CA . ASP A 1 189 ? 4.543 1.245 10.337 1.00 97.75 189 ASP A CA 1
ATOM 1499 C C . ASP A 1 189 ? 5.527 0.730 9.266 1.00 97.75 189 ASP A C 1
ATOM 1501 O O . ASP A 1 189 ? 6.660 1.202 9.168 1.00 97.75 189 ASP A O 1
ATOM 1505 N N . ALA A 1 190 ? 5.083 -0.178 8.388 1.00 98.00 190 ALA A N 1
ATOM 1506 C CA . ALA A 1 190 ? 5.891 -0.650 7.262 1.00 98.00 190 ALA A CA 1
ATOM 1507 C C . ALA A 1 190 ? 6.153 0.435 6.199 1.00 98.00 190 ALA A C 1
ATOM 1509 O O . ALA A 1 190 ? 7.199 0.410 5.552 1.00 98.00 190 ALA A O 1
ATOM 1510 N N . LEU A 1 191 ? 5.220 1.375 6.005 1.00 98.19 191 LEU A N 1
ATOM 1511 C CA . LEU A 1 191 ? 5.370 2.487 5.062 1.00 98.19 191 LEU A CA 1
ATOM 1512 C C . LEU A 1 191 ? 6.423 3.479 5.557 1.00 98.19 191 LEU A C 1
ATOM 1514 O O . LEU A 1 191 ? 7.361 3.803 4.827 1.00 98.19 191 LEU A O 1
ATOM 1518 N N . ILE A 1 192 ? 6.275 3.949 6.797 1.00 96.12 192 ILE A N 1
ATOM 1519 C CA . ILE A 1 192 ? 7.170 4.955 7.383 1.00 96.12 192 ILE A CA 1
ATOM 1520 C C . ILE A 1 192 ? 8.589 4.410 7.578 1.00 96.12 192 ILE A C 1
ATOM 1522 O O . ILE A 1 192 ? 9.540 5.175 7.484 1.00 96.12 192 ILE A O 1
ATOM 1526 N N . ALA A 1 193 ? 8.753 3.088 7.719 1.00 96.62 193 ALA A N 1
ATOM 1527 C CA . ALA A 1 193 ? 10.055 2.418 7.763 1.00 96.62 193 ALA A CA 1
ATOM 1528 C C . ALA A 1 193 ? 10.881 2.528 6.463 1.00 96.62 193 ALA A C 1
ATOM 1530 O O . ALA A 1 193 ? 12.023 2.066 6.434 1.00 96.62 193 ALA A O 1
ATOM 1531 N N . PHE A 1 194 ? 10.333 3.107 5.385 1.00 96.31 194 PHE A N 1
ATOM 1532 C CA . PHE A 1 194 ? 11.133 3.506 4.225 1.00 96.31 194 PHE A CA 1
ATOM 1533 C C . PHE A 1 194 ? 12.146 4.608 4.574 1.00 96.31 194 PHE A C 1
ATOM 1535 O O . PHE A 1 194 ? 13.219 4.615 3.981 1.00 96.31 194 PHE A O 1
ATOM 1542 N N . ASP A 1 195 ? 11.792 5.492 5.519 1.00 92.00 195 ASP A N 1
ATOM 1543 C CA . ASP A 1 195 ? 12.664 6.434 6.244 1.00 92.00 195 ASP A CA 1
ATOM 1544 C C . ASP A 1 195 ? 13.750 7.139 5.408 1.00 92.00 195 ASP A C 1
ATOM 1546 O O . ASP A 1 195 ? 14.900 7.271 5.813 1.00 92.00 195 ASP A O 1
ATOM 1550 N N . ALA A 1 196 ? 13.401 7.564 4.191 1.00 92.75 196 ALA A N 1
ATOM 1551 C CA . ALA A 1 196 ? 14.334 8.265 3.317 1.00 92.75 196 ALA A CA 1
ATOM 1552 C C . ALA A 1 196 ? 14.403 9.754 3.671 1.00 92.75 196 ALA A C 1
ATOM 1554 O O . ALA A 1 196 ? 13.375 10.433 3.755 1.00 92.75 196 ALA A O 1
ATOM 1555 N N . SER A 1 197 ? 15.621 10.278 3.787 1.00 91.56 197 SER A N 1
ATOM 1556 C CA . SER A 1 197 ? 15.879 11.711 3.916 1.00 91.56 197 SER A CA 1
ATOM 1557 C C . SER A 1 197 ? 15.822 12.425 2.564 1.00 91.56 197 SER A C 1
ATOM 1559 O O . SER A 1 197 ? 15.961 11.817 1.498 1.00 91.56 197 SER A O 1
ATOM 1561 N N . SER A 1 198 ? 15.692 13.758 2.587 1.00 88.62 198 SER A N 1
ATOM 1562 C CA . SER A 1 198 ? 15.726 14.544 1.348 1.00 88.62 198 SER A CA 1
ATOM 1563 C C . SER A 1 198 ? 17.029 14.329 0.569 1.00 88.62 198 SER A C 1
ATOM 1565 O O . SER A 1 198 ? 16.982 14.218 -0.645 1.00 88.62 198 SER A O 1
ATOM 1567 N N . SER A 1 199 ? 18.179 14.181 1.227 1.00 89.62 199 SER A N 1
ATOM 1568 C CA . SER A 1 199 ? 19.469 13.940 0.560 1.00 89.62 199 SER A CA 1
ATOM 1569 C C . SER A 1 199 ? 19.605 12.571 -0.112 1.00 89.62 199 SER A C 1
ATOM 1571 O O . SER A 1 199 ? 20.527 12.383 -0.898 1.00 89.62 199 SER A O 1
ATOM 1573 N N . GLU A 1 200 ? 18.723 11.610 0.171 1.00 90.31 200 GLU A N 1
ATOM 1574 C CA . GLU A 1 200 ? 18.798 10.252 -0.388 1.00 90.31 200 GLU A CA 1
ATOM 1575 C C . GLU A 1 200 ? 17.897 10.054 -1.617 1.00 90.31 200 GLU A C 1
ATOM 1577 O O . GLU A 1 200 ? 18.075 9.102 -2.384 1.00 90.31 200 GLU A O 1
ATOM 1582 N N . LEU A 1 201 ? 16.967 10.981 -1.872 1.00 89.12 201 LEU A N 1
ATOM 1583 C CA . LEU A 1 201 ? 16.041 10.954 -3.011 1.00 89.12 201 LEU A CA 1
ATOM 1584 C C . LEU A 1 201 ? 16.684 11.482 -4.311 1.00 89.12 201 LEU A C 1
ATOM 1586 O O . LEU A 1 201 ? 16.110 12.292 -5.035 1.00 89.12 201 LEU A O 1
ATOM 1590 N N . LEU A 1 202 ? 17.886 10.997 -4.631 1.00 86.25 202 LEU A N 1
ATOM 1591 C CA . LEU A 1 202 ? 18.745 11.554 -5.688 1.00 86.25 202 LEU A CA 1
ATOM 1592 C C . LEU A 1 202 ? 18.452 11.039 -7.104 1.00 86.25 202 LEU A C 1
ATOM 1594 O O . LEU A 1 202 ? 18.985 11.569 -8.076 1.00 86.25 202 LEU A O 1
ATOM 1598 N N . ASN A 1 203 ? 17.656 9.977 -7.251 1.00 89.19 203 ASN A N 1
ATOM 1599 C CA . ASN A 1 203 ? 17.361 9.384 -8.557 1.00 89.19 203 ASN A CA 1
ATOM 1600 C C . ASN A 1 203 ? 15.857 9.218 -8.797 1.00 89.19 203 ASN A C 1
ATOM 1602 O O . ASN A 1 203 ? 15.068 9.042 -7.866 1.00 89.19 203 ASN A O 1
ATOM 1606 N N . GLY A 1 204 ? 15.465 9.226 -10.075 1.00 90.50 204 GLY A N 1
ATOM 1607 C CA . GLY A 1 204 ? 14.060 9.211 -10.483 1.00 90.50 204 GLY A CA 1
ATOM 1608 C C . GLY A 1 204 ? 13.295 7.939 -10.103 1.00 90.50 204 GLY A C 1
ATOM 1609 O O . GLY A 1 204 ? 12.066 7.967 -10.062 1.00 90.50 204 GLY A O 1
ATOM 1610 N N . VAL A 1 205 ? 13.985 6.832 -9.812 1.00 94.88 205 VAL A N 1
ATOM 1611 C CA . VAL A 1 205 ? 13.358 5.575 -9.374 1.00 94.88 205 VAL A CA 1
ATOM 1612 C C . VAL A 1 205 ? 12.954 5.671 -7.905 1.00 94.88 205 VAL A C 1
ATOM 1614 O O . VAL A 1 205 ? 11.779 5.485 -7.590 1.00 94.88 205 VAL A O 1
ATOM 1617 N N . VAL A 1 206 ? 13.892 6.031 -7.023 1.00 94.00 206 VAL A N 1
ATOM 1618 C CA . VAL A 1 206 ? 13.628 6.208 -5.583 1.00 94.00 206 VAL A CA 1
ATOM 1619 C C . VAL A 1 206 ? 12.614 7.326 -5.359 1.00 94.00 206 VAL A C 1
ATOM 1621 O O . VAL A 1 206 ? 11.664 7.144 -4.603 1.00 94.00 206 VAL A O 1
ATOM 1624 N N . LEU A 1 207 ? 12.746 8.447 -6.074 1.00 93.00 207 LEU A N 1
ATOM 1625 C CA . LEU A 1 207 ? 11.805 9.561 -5.973 1.00 93.00 207 LEU A CA 1
ATOM 1626 C C . LEU A 1 207 ? 10.378 9.142 -6.374 1.00 93.00 207 LEU A C 1
ATOM 1628 O O . LEU A 1 207 ? 9.405 9.484 -5.702 1.00 93.00 207 LEU A O 1
ATOM 1632 N N . ALA A 1 208 ? 10.231 8.350 -7.442 1.00 93.94 208 ALA A N 1
ATOM 1633 C CA . ALA A 1 208 ? 8.929 7.826 -7.850 1.00 93.94 208 A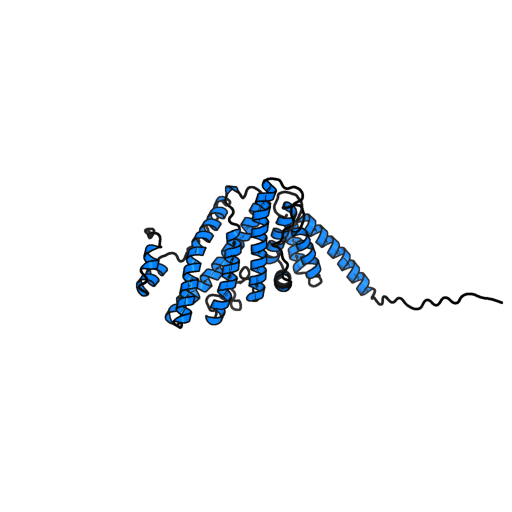LA A CA 1
ATOM 1634 C C . ALA A 1 208 ? 8.342 6.842 -6.828 1.00 93.94 208 ALA A C 1
ATOM 1636 O O . ALA A 1 208 ? 7.140 6.893 -6.559 1.00 93.94 208 ALA A O 1
ATOM 1637 N N . ALA A 1 209 ? 9.176 5.973 -6.249 1.00 97.06 209 ALA A N 1
ATOM 1638 C CA . ALA A 1 209 ? 8.774 5.081 -5.168 1.00 97.06 209 ALA A CA 1
ATOM 1639 C C . ALA A 1 209 ? 8.262 5.879 -3.961 1.00 97.06 209 ALA A C 1
ATOM 1641 O O . ALA A 1 209 ? 7.145 5.635 -3.499 1.00 97.06 209 ALA A O 1
ATOM 1642 N N . TYR A 1 210 ? 9.028 6.883 -3.529 1.00 95.62 210 TYR A N 1
ATOM 1643 C CA . TYR A 1 210 ? 8.692 7.754 -2.408 1.00 95.62 210 TYR A CA 1
ATOM 1644 C C . TYR A 1 210 ? 7.351 8.462 -2.610 1.00 95.62 210 TYR A C 1
ATOM 1646 O O . TYR A 1 210 ? 6.482 8.411 -1.745 1.00 95.62 210 TYR A O 1
ATOM 1654 N N . PHE A 1 211 ? 7.110 9.041 -3.791 1.00 90.38 211 PHE A N 1
ATOM 1655 C CA . PHE A 1 211 ? 5.835 9.706 -4.073 1.00 90.38 211 PHE A CA 1
ATOM 1656 C C . PHE A 1 211 ? 4.632 8.757 -4.130 1.00 90.38 211 PHE A C 1
ATOM 1658 O O . PHE A 1 211 ? 3.506 9.200 -3.888 1.00 90.38 211 PHE A O 1
ATOM 1665 N N . LEU A 1 212 ? 4.823 7.479 -4.471 1.00 94.06 212 LEU A N 1
ATOM 1666 C CA . LEU A 1 212 ? 3.753 6.489 -4.342 1.00 94.06 212 LEU A CA 1
ATOM 1667 C C . LEU A 1 212 ? 3.471 6.170 -2.870 1.00 94.06 212 LEU A C 1
ATOM 1669 O O . LEU A 1 212 ? 2.304 6.183 -2.491 1.00 94.06 212 LEU A O 1
ATOM 1673 N N . LEU A 1 213 ? 4.505 5.971 -2.040 1.00 97.12 213 LEU A N 1
ATOM 1674 C CA . LEU A 1 213 ? 4.328 5.792 -0.591 1.00 97.12 213 LEU A CA 1
ATOM 1675 C C . LEU A 1 213 ? 3.640 7.002 0.037 1.00 97.12 213 LEU A C 1
ATOM 1677 O O . LEU A 1 213 ? 2.666 6.834 0.752 1.00 97.12 213 LEU A O 1
ATOM 1681 N N . TYR A 1 214 ? 4.079 8.219 -0.285 1.00 90.88 214 TYR A N 1
ATOM 1682 C CA . TYR A 1 214 ? 3.460 9.453 0.199 1.00 90.88 214 TYR A CA 1
ATOM 1683 C C . TYR A 1 214 ? 1.957 9.494 -0.104 1.00 90.88 214 TYR A C 1
ATOM 1685 O O . TYR A 1 214 ? 1.142 9.733 0.783 1.00 90.88 214 TYR A O 1
ATOM 1693 N N . LYS A 1 215 ? 1.559 9.199 -1.348 1.00 86.38 215 LYS A N 1
ATOM 1694 C CA . LYS A 1 215 ? 0.141 9.170 -1.740 1.00 86.38 215 LYS A CA 1
ATOM 1695 C C . LYS A 1 215 ? -0.667 8.143 -0.953 1.00 86.38 215 LYS A C 1
ATOM 1697 O O . LYS A 1 215 ? -1.836 8.392 -0.661 1.00 86.38 215 LYS A O 1
ATOM 1702 N N . ASP A 1 216 ? -0.083 6.990 -0.667 1.00 94.31 216 ASP A N 1
ATOM 1703 C CA . ASP A 1 216 ? -0.732 5.958 0.129 1.00 94.31 216 ASP A CA 1
ATOM 1704 C C . ASP A 1 216 ? -0.788 6.352 1.606 1.00 94.31 216 ASP A C 1
ATOM 1706 O O . ASP A 1 216 ? -1.832 6.183 2.228 1.00 94.31 216 ASP A O 1
ATOM 1710 N N . LEU A 1 217 ? 0.262 6.980 2.140 1.00 92.38 217 LEU A N 1
ATOM 1711 C CA . LEU A 1 217 ? 0.318 7.460 3.518 1.00 92.38 217 LEU A CA 1
ATOM 1712 C C . LEU A 1 217 ? -0.814 8.438 3.821 1.00 92.38 217 LEU A C 1
ATOM 1714 O O . LEU A 1 217 ? -1.504 8.266 4.820 1.00 92.38 217 LEU A O 1
ATOM 1718 N N . ILE A 1 218 ? -1.069 9.405 2.933 1.00 83.38 218 ILE A N 1
ATOM 1719 C CA . ILE A 1 218 ? -2.183 10.351 3.100 1.00 83.38 218 ILE A CA 1
ATOM 1720 C C . ILE A 1 218 ? -3.530 9.614 3.197 1.00 83.38 218 ILE A C 1
ATOM 1722 O O . ILE A 1 218 ? -4.379 9.976 4.012 1.00 83.38 218 ILE A O 1
ATOM 1726 N N . ARG A 1 219 ? -3.733 8.553 2.405 1.00 85.12 219 ARG A N 1
ATOM 1727 C CA . ARG A 1 219 ? -4.975 7.762 2.441 1.00 85.12 219 ARG A CA 1
ATOM 1728 C C . ARG A 1 219 ? -5.076 6.908 3.699 1.00 85.12 219 ARG A C 1
ATOM 1730 O O . ARG A 1 219 ? -6.104 6.945 4.367 1.00 85.12 219 ARG A O 1
ATOM 1737 N N . LEU A 1 220 ? -4.013 6.184 4.040 1.00 90.81 220 LEU A N 1
ATOM 1738 C CA . LEU A 1 220 ? -3.948 5.356 5.245 1.00 90.81 220 LEU A CA 1
ATOM 1739 C C . LEU A 1 220 ? -4.169 6.195 6.501 1.00 90.81 220 LEU A C 1
ATOM 1741 O O . LEU A 1 220 ? -4.935 5.806 7.378 1.00 90.81 220 LEU A O 1
ATOM 1745 N N . TYR A 1 221 ? -3.548 7.371 6.565 1.00 85.75 221 TYR A N 1
ATOM 1746 C CA . TYR A 1 221 ? -3.678 8.256 7.710 1.00 85.75 221 TYR A CA 1
ATOM 1747 C C . TYR A 1 221 ? -5.078 8.874 7.804 1.00 85.75 221 TYR A C 1
ATOM 1749 O O . TYR A 1 221 ? -5.607 9.013 8.903 1.00 85.75 221 TYR A O 1
ATOM 1757 N N . ALA A 1 222 ? -5.738 9.174 6.679 1.00 80.94 222 ALA A N 1
ATOM 1758 C CA . ALA A 1 222 ? -7.142 9.585 6.693 1.00 80.94 222 ALA A CA 1
ATOM 1759 C C . ALA A 1 222 ? -8.047 8.495 7.298 1.00 80.94 222 ALA A C 1
ATOM 1761 O O . ALA A 1 222 ? -8.840 8.783 8.190 1.00 80.94 222 ALA A O 1
ATOM 1762 N N . VAL A 1 223 ? -7.874 7.238 6.879 1.00 87.19 223 VAL A N 1
ATOM 1763 C CA . VAL A 1 223 ? -8.599 6.078 7.431 1.00 87.19 223 VAL A CA 1
ATOM 1764 C C . VAL A 1 223 ? -8.290 5.882 8.920 1.00 87.19 223 VAL A C 1
ATOM 1766 O O . VAL A 1 223 ? -9.191 5.602 9.712 1.00 87.19 223 VAL A O 1
ATOM 1769 N N . TYR A 1 224 ? -7.031 6.066 9.326 1.00 89.88 224 TYR A N 1
ATOM 1770 C CA . TYR A 1 224 ? -6.619 5.927 10.722 1.00 89.88 224 TYR A CA 1
ATOM 1771 C C . TYR A 1 224 ? -7.267 6.995 11.611 1.00 89.88 224 TYR A C 1
ATOM 1773 O O . TYR A 1 224 ? -7.815 6.658 12.660 1.00 89.88 224 TYR A O 1
ATOM 1781 N N . ASN A 1 225 ? -7.307 8.251 11.149 1.00 84.06 225 ASN A N 1
ATOM 1782 C CA . ASN A 1 225 ? -8.001 9.351 11.827 1.00 84.06 225 ASN A CA 1
ATOM 1783 C C . ASN A 1 225 ? -9.497 9.076 12.004 1.00 84.06 225 ASN A C 1
ATOM 1785 O O . ASN A 1 225 ? -10.046 9.318 13.074 1.00 84.06 225 ASN A O 1
ATOM 1789 N N . GLU A 1 226 ? -10.168 8.537 10.986 1.00 84.62 226 GLU A N 1
ATOM 1790 C CA . GLU A 1 226 ? -11.580 8.159 11.104 1.00 84.62 226 GLU A CA 1
ATOM 1791 C C . GLU A 1 226 ? -11.808 7.079 12.172 1.00 84.62 226 GLU A C 1
ATOM 1793 O O . GLU A 1 226 ? -12.779 7.151 12.927 1.00 84.62 226 GLU A O 1
ATOM 1798 N N . GLY A 1 227 ? -10.892 6.111 12.279 1.00 89.19 227 GLY A N 1
ATOM 1799 C CA . GLY A 1 227 ? -10.906 5.123 13.356 1.00 89.19 227 GLY A CA 1
ATOM 1800 C C . GLY A 1 227 ? -10.680 5.745 14.738 1.00 89.19 227 GLY A C 1
ATOM 1801 O O . GLY A 1 227 ? -11.354 5.359 15.692 1.00 89.19 227 GLY A O 1
ATOM 1802 N N . MET A 1 228 ? -9.785 6.733 14.851 1.00 88.44 228 MET A N 1
ATOM 1803 C CA . MET A 1 228 ? -9.551 7.446 16.114 1.00 88.44 228 MET A CA 1
ATOM 1804 C C . MET A 1 228 ? -10.776 8.244 16.552 1.00 88.44 228 MET A C 1
ATOM 1806 O O . MET A 1 228 ? -11.156 8.154 17.715 1.00 88.44 228 MET A O 1
ATOM 1810 N N . ILE A 1 229 ? -11.439 8.947 15.627 1.00 84.12 229 ILE A N 1
ATOM 1811 C CA . ILE A 1 229 ? -12.692 9.663 15.912 1.00 84.12 229 ILE A CA 1
ATOM 1812 C C . ILE A 1 229 ? -13.733 8.698 16.497 1.00 84.12 229 ILE A C 1
ATOM 1814 O O . ILE A 1 229 ? -14.310 8.993 17.538 1.00 84.12 229 ILE A O 1
ATOM 1818 N N . ASN A 1 230 ? -13.915 7.517 15.895 1.00 87.44 230 ASN A N 1
ATOM 1819 C CA . ASN A 1 230 ? -14.867 6.511 16.387 1.00 87.44 230 ASN A CA 1
ATOM 1820 C C . ASN A 1 230 ? -14.507 5.992 17.790 1.00 87.44 230 ASN A C 1
ATOM 1822 O O . ASN A 1 230 ? -15.390 5.831 18.634 1.00 87.44 230 ASN A O 1
ATOM 1826 N N . ILE A 1 231 ? -13.220 5.726 18.057 1.00 88.06 231 ILE A N 1
ATOM 1827 C CA . ILE A 1 231 ? -12.754 5.332 19.396 1.00 88.06 231 ILE A CA 1
ATOM 1828 C C . ILE A 1 231 ? -13.072 6.423 20.417 1.00 88.06 231 ILE A C 1
ATOM 1830 O O . ILE A 1 231 ? -13.634 6.123 21.467 1.00 88.06 231 ILE A O 1
ATOM 1834 N N . ILE A 1 232 ? -12.722 7.669 20.106 1.00 85.62 232 ILE A N 1
ATOM 1835 C CA . ILE A 1 232 ? -12.892 8.811 21.003 1.00 85.62 232 ILE A CA 1
ATOM 1836 C C . ILE A 1 232 ? -14.372 9.045 21.308 1.00 85.62 232 ILE A C 1
ATOM 1838 O O . ILE A 1 232 ? -14.748 9.140 22.473 1.00 85.62 232 ILE A O 1
ATOM 1842 N N . GLU A 1 233 ? -15.215 9.082 20.276 1.00 85.12 233 GLU A N 1
ATOM 1843 C CA . GLU A 1 233 ? -16.653 9.341 20.397 1.00 85.12 233 GLU A CA 1
ATOM 1844 C C . GLU A 1 233 ? -17.343 8.327 21.319 1.00 85.12 233 GLU A C 1
ATOM 1846 O O . GLU A 1 233 ? -18.227 8.680 22.096 1.00 85.12 233 GLU A O 1
ATOM 1851 N N . LYS A 1 234 ? -16.908 7.063 21.278 1.00 86.25 234 LYS A N 1
ATOM 1852 C CA . LYS A 1 234 ? -17.512 5.984 22.069 1.00 86.25 234 LYS A CA 1
ATOM 1853 C C . LYS A 1 234 ? -16.785 5.703 23.379 1.00 86.25 234 LYS A C 1
ATOM 1855 O O . LYS A 1 234 ? -17.298 4.907 24.161 1.00 86.25 234 LYS A O 1
ATOM 1860 N N . PHE A 1 235 ? -15.643 6.335 23.651 1.00 85.00 235 PHE A N 1
ATOM 1861 C CA . PHE A 1 235 ? -14.739 5.978 24.751 1.00 85.00 235 PHE A CA 1
ATOM 1862 C C . PHE A 1 235 ? -15.440 5.887 26.112 1.00 85.00 235 PHE A C 1
ATOM 1864 O O . PHE A 1 235 ? -15.252 4.917 26.841 1.00 85.00 235 PHE A O 1
ATOM 1871 N N . PHE A 1 236 ? -16.301 6.856 26.427 1.00 82.62 236 PHE A N 1
ATOM 1872 C CA . PHE A 1 236 ? -17.016 6.919 27.709 1.00 82.62 236 PHE A CA 1
ATOM 1873 C C . PHE A 1 236 ? -18.165 5.909 27.837 1.00 82.62 236 PHE A C 1
ATOM 1875 O O . PHE A 1 236 ? -18.678 5.699 28.931 1.00 82.62 236 PHE A O 1
ATOM 1882 N N . SER A 1 237 ? -18.557 5.271 26.733 1.00 88.00 237 SER A N 1
ATOM 1883 C CA . SER A 1 237 ? -19.580 4.216 26.695 1.00 88.00 237 SER A CA 1
ATOM 1884 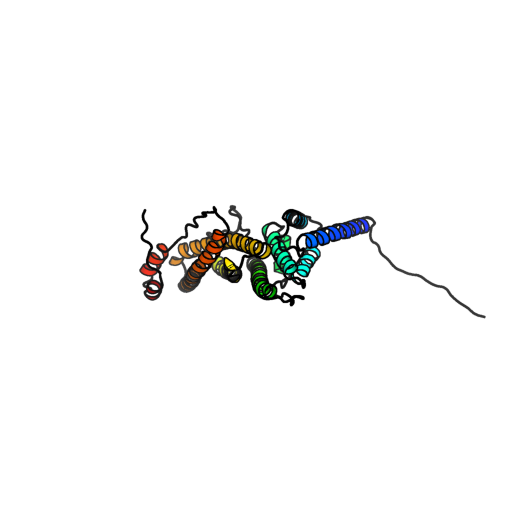C C . SER A 1 237 ? -18.991 2.799 26.657 1.00 88.00 237 SER A C 1
ATOM 1886 O O . SER A 1 237 ? -19.732 1.818 26.642 1.00 88.00 237 SER A O 1
ATOM 1888 N N . MET A 1 238 ? -17.660 2.675 26.614 1.00 86.94 238 MET A N 1
ATOM 1889 C CA . MET A 1 238 ? -16.957 1.396 26.525 1.00 86.94 238 MET A CA 1
ATOM 1890 C C . MET A 1 238 ? -16.802 0.712 27.888 1.00 86.94 238 MET A C 1
ATOM 1892 O O . MET A 1 238 ? -16.858 1.336 28.946 1.00 86.94 238 MET A O 1
ATOM 1896 N N . SER A 1 239 ? -16.547 -0.600 27.866 1.00 91.56 239 SER A N 1
ATOM 1897 C CA . SER A 1 239 ? -16.141 -1.326 29.071 1.00 91.56 239 SER A CA 1
ATOM 1898 C C . SER A 1 239 ? -14.752 -0.870 29.534 1.00 91.56 239 SER A C 1
ATOM 1900 O O . SER A 1 239 ? -13.924 -0.463 28.721 1.00 91.56 239 SER A O 1
ATOM 1902 N N . LYS A 1 240 ? -14.428 -1.021 30.826 1.00 86.00 240 LYS A N 1
ATOM 1903 C CA . LYS A 1 240 ? -13.094 -0.678 31.361 1.00 86.00 240 LYS A CA 1
ATOM 1904 C C . LYS A 1 240 ? -11.944 -1.323 30.569 1.00 86.00 240 LYS A C 1
ATOM 1906 O O . LYS A 1 240 ? -10.917 -0.684 30.356 1.00 86.00 240 LYS A O 1
ATOM 1911 N N . LYS A 1 241 ? -12.117 -2.577 30.135 1.00 91.38 241 LYS A N 1
ATOM 1912 C CA . LYS A 1 241 ? -11.131 -3.309 29.324 1.00 91.38 241 LYS A CA 1
ATOM 1913 C C . LYS A 1 241 ? -10.947 -2.657 27.952 1.00 91.38 241 LYS A C 1
ATOM 1915 O O . LYS A 1 241 ? -9.817 -2.468 27.511 1.00 91.38 241 LYS A O 1
ATOM 1920 N N . ASP A 1 242 ? -12.044 -2.281 27.307 1.00 88.12 242 ASP A N 1
ATOM 1921 C CA . ASP A 1 242 ? -12.008 -1.644 25.991 1.00 88.12 242 ASP A CA 1
ATOM 1922 C C . ASP A 1 242 ? -11.474 -0.206 26.075 1.00 88.12 242 ASP A C 1
ATOM 1924 O O . ASP A 1 242 ? -10.713 0.201 25.204 1.00 88.12 242 ASP A O 1
ATOM 1928 N N . CYS A 1 243 ? -11.754 0.537 27.156 1.00 88.44 243 CYS A N 1
ATOM 1929 C CA . CYS A 1 243 ? -11.130 1.840 27.417 1.00 88.44 243 CYS A CA 1
ATOM 1930 C C . CYS A 1 243 ? -9.599 1.735 27.512 1.00 88.44 243 CYS A C 1
ATOM 1932 O O . CYS A 1 243 ? -8.882 2.589 26.991 1.00 88.44 243 CYS A O 1
ATOM 1934 N N . GLN A 1 244 ? -9.075 0.696 28.173 1.00 89.19 244 GLN A N 1
ATOM 1935 C CA . GLN A 1 244 ? -7.626 0.478 28.274 1.00 89.19 244 GLN A CA 1
ATOM 1936 C C . GLN A 1 244 ? -6.998 0.223 26.900 1.00 89.19 244 GLN A C 1
ATOM 1938 O O . GLN A 1 244 ? -5.950 0.794 26.588 1.00 89.19 244 GLN A O 1
ATOM 1943 N N . GLU A 1 245 ? -7.650 -0.585 26.064 1.00 90.38 245 GLU A N 1
ATOM 1944 C CA . GLU A 1 245 ? -7.178 -0.865 24.707 1.00 90.38 245 GLU A CA 1
ATOM 1945 C C . GLU A 1 245 ? -7.295 0.360 23.788 1.00 90.38 245 GLU A C 1
ATOM 1947 O O . GLU A 1 245 ? -6.342 0.700 23.087 1.00 90.38 245 GLU A O 1
ATOM 1952 N N . ALA A 1 246 ? -8.412 1.089 23.852 1.00 89.31 246 ALA A N 1
ATOM 1953 C CA . ALA A 1 246 ? -8.605 2.364 23.167 1.00 89.31 246 ALA A CA 1
ATOM 1954 C C . ALA A 1 246 ? -7.501 3.373 23.512 1.00 89.31 246 ALA A C 1
ATOM 1956 O O . ALA A 1 246 ? -6.918 3.987 22.618 1.00 89.31 246 ALA A O 1
ATOM 1957 N N . LEU A 1 247 ? -7.160 3.501 24.798 1.00 86.25 247 LEU A N 1
ATOM 1958 C CA . LEU A 1 247 ? -6.091 4.388 25.250 1.00 86.25 247 LEU A CA 1
ATOM 1959 C C . LEU A 1 247 ? -4.715 3.936 24.738 1.00 86.25 247 LEU A C 1
ATOM 1961 O O . LEU A 1 247 ? -3.905 4.775 24.343 1.00 86.25 247 LEU A O 1
ATOM 1965 N N . ARG A 1 248 ? -4.441 2.623 24.718 1.00 90.56 248 ARG A N 1
ATOM 1966 C CA . ARG A 1 248 ? -3.197 2.060 24.163 1.00 90.56 248 ARG A CA 1
ATOM 1967 C C . ARG A 1 248 ? -3.051 2.408 22.681 1.00 90.56 248 ARG A C 1
ATOM 1969 O O . ARG A 1 248 ? -1.991 2.877 22.267 1.00 90.56 248 ARG A O 1
ATOM 1976 N N . ILE A 1 249 ? -4.114 2.202 21.906 1.00 91.12 249 ILE A N 1
ATOM 1977 C CA . ILE A 1 249 ? -4.166 2.517 20.475 1.00 91.12 249 ILE A CA 1
ATOM 1978 C C . ILE A 1 249 ? -3.976 4.018 20.250 1.00 91.12 249 ILE A C 1
ATOM 1980 O O . ILE A 1 249 ? -3.152 4.417 19.431 1.00 91.12 249 ILE A O 1
ATOM 1984 N N . TYR A 1 250 ? -4.673 4.859 21.015 1.00 87.50 250 TYR A N 1
ATOM 1985 C CA . TYR A 1 250 ? -4.584 6.308 20.868 1.00 87.50 250 TYR A CA 1
ATOM 1986 C C . TYR A 1 250 ? -3.182 6.848 21.183 1.00 87.50 250 TYR A C 1
ATOM 1988 O O . TYR A 1 250 ? -2.642 7.657 20.434 1.00 87.50 250 TYR A O 1
ATOM 1996 N N . LYS A 1 251 ? -2.518 6.345 22.232 1.00 85.69 251 LYS A N 1
ATOM 1997 C CA . LYS A 1 251 ? -1.113 6.696 22.508 1.00 85.69 251 LYS A CA 1
ATOM 1998 C C . LYS A 1 251 ? -0.185 6.306 21.354 1.00 85.69 251 LYS A C 1
ATOM 2000 O O . LYS A 1 251 ? 0.709 7.068 20.993 1.00 85.69 251 LYS A O 1
ATOM 2005 N N . ALA A 1 252 ? -0.404 5.135 20.757 1.00 88.12 252 ALA A N 1
ATOM 2006 C CA . ALA A 1 252 ? 0.376 4.684 19.610 1.00 88.12 252 ALA A CA 1
ATOM 2007 C C . ALA A 1 252 ? 0.116 5.543 18.354 1.00 88.12 252 ALA A C 1
ATOM 2009 O O . ALA A 1 252 ? 1.055 5.834 17.610 1.00 88.12 252 ALA A O 1
ATOM 2010 N N . PHE A 1 253 ? -1.120 6.011 18.149 1.00 87.12 253 PHE A N 1
ATOM 2011 C CA . PHE A 1 253 ? -1.479 6.962 17.089 1.00 87.12 253 PHE A CA 1
ATOM 2012 C C . PHE A 1 253 ? -0.653 8.254 17.169 1.00 87.12 253 PHE A C 1
ATOM 2014 O O . PHE A 1 253 ? -0.108 8.693 16.155 1.00 87.12 253 PHE A O 1
ATOM 2021 N N . LEU A 1 254 ? -0.491 8.821 18.368 1.00 82.56 254 LEU A N 1
ATOM 2022 C CA . LEU A 1 254 ? 0.271 10.062 18.566 1.00 82.56 254 LEU A CA 1
ATOM 2023 C C . LEU A 1 254 ? 1.748 9.900 18.230 1.00 82.56 254 LEU A C 1
ATOM 2025 O O . LEU A 1 254 ? 2.308 10.731 17.522 1.00 82.56 254 LEU A O 1
ATOM 2029 N N . LYS A 1 255 ? 2.362 8.793 18.658 1.00 84.56 255 LYS A N 1
ATOM 2030 C CA . LYS A 1 255 ? 3.758 8.498 18.316 1.00 84.56 255 LYS A CA 1
ATOM 2031 C C . LYS A 1 255 ? 3.960 8.400 16.800 1.00 84.56 255 LYS A C 1
ATOM 2033 O O . LYS A 1 255 ? 4.940 8.912 16.266 1.00 84.56 255 LYS A O 1
ATOM 2038 N N . ARG A 1 256 ? 3.023 7.766 16.088 1.00 86.50 256 ARG A N 1
ATOM 2039 C CA . ARG A 1 256 ? 3.086 7.657 14.621 1.00 86.50 256 ARG A CA 1
ATOM 2040 C C . ARG A 1 256 ? 2.886 9.003 13.936 1.00 86.50 256 ARG A C 1
ATOM 2042 O O . ARG A 1 256 ? 3.514 9.237 12.911 1.00 86.50 256 ARG A O 1
ATOM 2049 N N . MET A 1 257 ? 2.055 9.889 14.489 1.00 83.38 257 MET A N 1
ATOM 2050 C CA . MET A 1 257 ? 1.809 11.224 13.928 1.00 83.38 257 MET A CA 1
ATOM 2051 C C . MET A 1 257 ? 3.112 12.006 13.715 1.00 83.38 257 MET A C 1
ATOM 2053 O O . MET A 1 257 ? 3.297 12.610 12.662 1.00 83.38 257 MET A O 1
ATOM 2057 N N . GLU A 1 258 ? 4.049 11.944 14.662 1.00 82.06 258 GLU A N 1
ATOM 2058 C CA . GLU A 1 258 ? 5.353 12.609 14.534 1.00 82.06 258 GLU A CA 1
ATOM 2059 C C . GLU A 1 258 ? 6.162 12.083 13.339 1.00 82.06 258 GLU A C 1
ATOM 2061 O O . GLU A 1 258 ? 6.695 12.867 12.550 1.00 82.06 258 GLU A O 1
ATOM 2066 N N . GLN A 1 259 ? 6.196 10.762 13.156 1.00 86.62 259 GLN A N 1
ATOM 2067 C CA . GLN A 1 259 ? 6.903 10.111 12.048 1.00 86.62 259 GLN A CA 1
ATOM 2068 C C . GLN A 1 259 ? 6.229 10.396 10.699 1.00 86.62 259 GLN A C 1
ATOM 2070 O O . GLN A 1 259 ? 6.901 10.649 9.699 1.00 86.62 259 GLN A O 1
ATOM 2075 N N . VAL A 1 260 ? 4.893 10.425 10.670 1.00 84.50 260 VAL A N 1
ATOM 2076 C CA . VAL A 1 260 ? 4.119 10.827 9.487 1.00 84.50 260 VAL A CA 1
ATOM 2077 C C . VAL A 1 260 ? 4.446 12.265 9.095 1.00 84.50 260 VAL A C 1
ATOM 2079 O O . VAL A 1 260 ? 4.685 12.531 7.919 1.00 84.50 260 VAL A O 1
ATOM 2082 N N . ASN A 1 261 ? 4.541 13.179 10.061 1.00 81.62 261 ASN A N 1
ATOM 2083 C CA . ASN A 1 261 ? 4.891 14.575 9.802 1.00 81.62 261 ASN A CA 1
ATOM 2084 C C . ASN A 1 261 ? 6.292 14.716 9.203 1.00 81.62 261 ASN A C 1
ATOM 2086 O O . ASN A 1 261 ? 6.489 15.500 8.276 1.00 81.62 261 ASN A O 1
ATOM 2090 N N . GLN A 1 262 ? 7.263 13.946 9.695 1.00 86.44 262 GLN A N 1
ATOM 2091 C CA . GLN A 1 262 ? 8.610 13.914 9.119 1.00 86.44 262 GLN A CA 1
ATOM 2092 C C . GLN A 1 262 ? 8.593 13.401 7.672 1.00 86.44 262 GLN A C 1
ATOM 2094 O O . GLN A 1 262 ? 9.188 14.026 6.794 1.00 86.44 262 GLN A O 1
ATOM 2099 N N . PHE A 1 263 ? 7.847 12.326 7.402 1.00 87.50 263 PHE A N 1
ATOM 2100 C CA . PHE A 1 263 ? 7.681 11.787 6.052 1.00 87.50 263 PHE A CA 1
ATOM 2101 C C . PHE A 1 263 ? 7.036 12.815 5.103 1.00 87.50 263 PHE A C 1
ATOM 2103 O O . PHE A 1 263 ? 7.490 13.030 3.982 1.00 87.50 263 PHE A O 1
ATOM 2110 N N . VAL A 1 264 ? 5.990 13.513 5.548 1.00 83.19 264 VAL A N 1
ATOM 2111 C CA . VAL A 1 264 ? 5.320 14.543 4.738 1.00 83.19 264 VAL A CA 1
ATOM 2112 C C . VAL A 1 264 ? 6.264 15.708 4.423 1.00 83.19 264 VAL A C 1
ATOM 2114 O O . VAL A 1 264 ? 6.344 16.109 3.263 1.00 83.19 264 VAL A O 1
ATOM 2117 N N . LYS A 1 265 ? 7.052 16.183 5.396 1.00 84.19 265 LYS A N 1
ATOM 2118 C CA . LYS A 1 265 ? 8.028 17.272 5.193 1.00 84.19 265 LYS A CA 1
ATOM 2119 C C . LYS A 1 265 ? 9.056 16.959 4.105 1.00 84.19 265 LYS A C 1
ATOM 2121 O O . LYS A 1 265 ? 9.402 17.831 3.310 1.00 84.19 265 LYS A O 1
ATOM 2126 N N . VAL A 1 266 ? 9.536 15.717 4.039 1.00 88.06 266 VAL A N 1
ATOM 2127 C CA . VAL A 1 266 ? 10.452 15.289 2.969 1.00 88.06 266 VAL A CA 1
ATOM 2128 C C . VAL A 1 266 ? 9.745 15.275 1.609 1.00 88.06 266 VAL A C 1
ATOM 2130 O O . VAL A 1 266 ? 10.357 15.619 0.608 1.00 88.06 266 VAL A O 1
ATOM 2133 N N . ALA A 1 267 ? 8.456 14.935 1.528 1.00 82.44 267 ALA A N 1
ATOM 2134 C CA . ALA A 1 267 ? 7.713 15.029 0.267 1.00 82.44 267 ALA A CA 1
ATOM 2135 C C . ALA A 1 267 ? 7.499 16.486 -0.192 1.00 82.44 267 ALA A C 1
ATOM 2137 O O . ALA A 1 267 ? 7.526 16.767 -1.394 1.00 82.44 267 ALA A O 1
ATOM 2138 N N . GLU A 1 268 ? 7.274 17.396 0.758 1.00 77.88 268 GLU A N 1
ATOM 2139 C CA . GLU A 1 268 ? 7.049 18.825 0.514 1.00 77.88 268 GLU A CA 1
ATOM 2140 C C . GLU A 1 268 ? 8.303 19.535 -0.008 1.00 77.88 268 GLU A C 1
ATOM 2142 O O . GLU A 1 268 ? 8.189 20.358 -0.915 1.00 77.88 268 GLU A O 1
ATOM 2147 N N . SER A 1 269 ? 9.504 19.163 0.457 1.00 82.38 269 SER A N 1
ATOM 2148 C CA . SER A 1 269 ? 10.768 19.759 -0.020 1.00 82.38 269 SER A CA 1
ATOM 2149 C C . SER A 1 269 ? 11.017 19.554 -1.523 1.00 82.38 269 SER A C 1
ATOM 2151 O O . SER A 1 269 ? 11.717 20.343 -2.154 1.00 82.38 269 SER A O 1
ATOM 2153 N N . TYR A 1 270 ? 10.397 18.532 -2.120 1.00 74.06 270 TYR A N 1
ATOM 2154 C CA . TYR A 1 270 ? 10.475 18.216 -3.550 1.00 74.06 270 TYR A CA 1
ATOM 2155 C C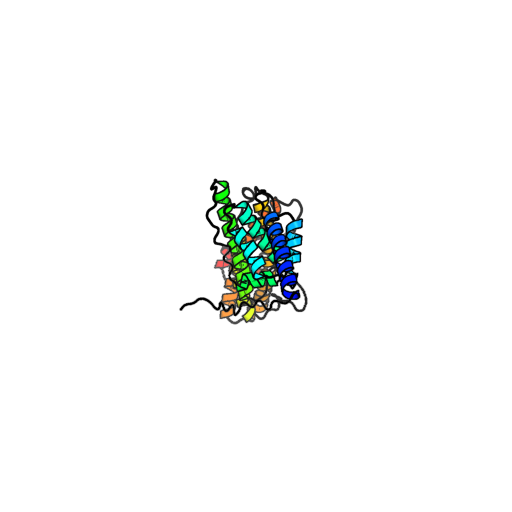 . TYR A 1 270 ? 9.306 18.766 -4.378 1.00 74.06 270 TYR A C 1
ATOM 2157 O O . TYR A 1 270 ? 9.297 18.633 -5.606 1.00 74.06 270 TYR A O 1
ATOM 2165 N N . ARG A 1 271 ? 8.298 19.368 -3.740 1.00 64.56 271 ARG A N 1
ATOM 2166 C CA . ARG A 1 271 ? 7.150 19.981 -4.414 1.00 64.56 271 ARG A CA 1
ATOM 2167 C C . ARG A 1 271 ? 6.935 21.403 -3.910 1.00 64.56 271 ARG A C 1
ATOM 2169 O O . ARG A 1 271 ? 6.153 21.626 -2.992 1.00 64.56 271 ARG A O 1
ATOM 2176 N N . ASN A 1 272 ? 7.514 22.376 -4.610 1.00 45.84 272 ASN A N 1
ATOM 2177 C CA . ASN A 1 272 ? 7.070 23.767 -4.516 1.00 45.84 272 ASN A CA 1
ATOM 2178 C C . ASN A 1 272 ? 5.577 23.835 -4.908 1.00 45.84 272 ASN A C 1
ATOM 2180 O O . ASN A 1 272 ? 5.253 23.753 -6.092 1.00 45.84 272 ASN A O 1
ATOM 2184 N N . GLY A 1 273 ? 4.664 23.945 -3.936 1.00 41.12 273 GLY A N 1
ATOM 2185 C CA . GLY A 1 273 ? 3.261 24.302 -4.200 1.00 41.12 273 GLY A CA 1
ATOM 2186 C C . GLY A 1 273 ? 2.177 23.241 -3.969 1.00 41.12 273 GLY A C 1
ATOM 2187 O O . GLY A 1 273 ? 1.135 23.305 -4.614 1.00 41.12 273 GLY A O 1
ATOM 2188 N N . LEU A 1 274 ? 2.342 22.299 -3.039 1.00 41.47 274 LEU A N 1
ATOM 2189 C CA . LEU A 1 274 ? 1.187 21.638 -2.412 1.00 41.47 274 LEU A CA 1
ATOM 2190 C C . LEU A 1 274 ? 1.179 21.977 -0.926 1.00 41.47 274 LEU A C 1
ATOM 2192 O O . LEU A 1 274 ? 1.545 21.160 -0.093 1.00 41.47 274 LEU A O 1
ATOM 2196 N N . ALA A 1 275 ? 0.734 23.193 -0.609 1.00 37.72 275 ALA A N 1
ATOM 2197 C CA . ALA A 1 275 ? 0.228 23.504 0.719 1.00 37.72 275 ALA A CA 1
ATOM 2198 C C . ALA A 1 275 ? -1.066 22.703 0.929 1.00 37.72 275 ALA A C 1
ATOM 2200 O O . ALA A 1 275 ? -2.171 23.214 0.769 1.00 37.72 275 ALA A O 1
ATOM 2201 N N . ILE A 1 276 ? -0.942 21.409 1.222 1.00 43.41 276 ILE A N 1
ATOM 2202 C CA . ILE A 1 276 ? -2.019 20.693 1.889 1.00 43.41 276 ILE A CA 1
ATOM 2203 C C . ILE A 1 276 ? -1.790 20.993 3.360 1.00 43.41 276 ILE A C 1
ATOM 2205 O O . ILE A 1 276 ? -1.006 20.317 4.018 1.00 43.41 276 ILE A O 1
ATOM 2209 N N . GLN A 1 277 ? -2.457 22.030 3.871 1.00 38.59 277 GLN A N 1
ATOM 2210 C CA . GLN A 1 277 ? -2.692 22.130 5.305 1.00 38.59 277 GLN A CA 1
ATOM 2211 C C . GLN A 1 277 ? -3.432 20.853 5.716 1.00 38.59 277 GLN A C 1
ATOM 2213 O O . GLN A 1 277 ? -4.649 20.737 5.577 1.00 38.59 277 GLN A O 1
ATOM 2218 N N . MET A 1 278 ? -2.687 19.850 6.175 1.00 42.28 278 MET A N 1
ATOM 2219 C CA . MET A 1 278 ? -3.252 18.816 7.021 1.00 42.28 278 MET A CA 1
ATOM 2220 C C . MET A 1 278 ? -3.593 19.537 8.321 1.00 42.28 278 MET A C 1
ATOM 2222 O O . MET A 1 278 ? -2.729 19.746 9.166 1.00 42.28 278 MET A O 1
ATOM 2226 N N . ALA A 1 279 ? -4.833 20.012 8.439 1.00 39.06 279 ALA A N 1
ATOM 2227 C CA . ALA A 1 279 ? -5.385 20.407 9.723 1.00 39.06 279 ALA A CA 1
ATOM 2228 C C . ALA A 1 279 ? -5.424 19.135 10.572 1.00 39.06 279 ALA A C 1
ATOM 2230 O O . ALA A 1 279 ? -6.322 18.299 10.446 1.00 39.06 279 ALA A O 1
ATOM 2231 N N . PHE A 1 280 ? -4.364 18.921 11.341 1.00 46.28 280 PHE A N 1
ATOM 2232 C CA . PHE A 1 280 ? -4.330 17.869 12.329 1.00 46.28 280 PHE A CA 1
ATOM 2233 C C . PHE A 1 280 ? -5.380 18.201 13.395 1.00 46.28 280 PHE A C 1
ATOM 2235 O O . PHE A 1 280 ? -5.548 19.355 13.782 1.00 46.28 280 PHE A O 1
ATOM 2242 N N . LEU A 1 281 ? -6.088 17.187 13.887 1.00 42.31 281 LEU A N 1
ATOM 2243 C CA . LEU A 1 281 ? -6.786 17.261 15.170 1.00 42.31 281 LEU A CA 1
ATOM 2244 C C . LEU A 1 281 ? -5.702 17.317 16.264 1.00 42.31 281 LEU A C 1
ATOM 2246 O O . LEU A 1 281 ? -5.370 16.305 16.873 1.00 42.31 281 LEU A O 1
ATOM 2250 N N . THR A 1 282 ? -5.032 18.460 16.409 1.00 49.66 282 THR A N 1
ATOM 2251 C CA . THR A 1 282 ? -3.817 18.600 17.223 1.00 49.66 282 THR A CA 1
ATOM 2252 C C . THR A 1 282 ? -4.114 19.103 18.626 1.00 49.66 282 THR A C 1
ATOM 2254 O O . THR A 1 282 ? -4.729 20.145 18.796 1.00 49.66 282 THR A O 1
ATOM 2257 N N . ALA A 1 283 ? -3.573 18.377 19.608 1.00 45.69 283 ALA A N 1
ATOM 2258 C CA . ALA A 1 283 ? -3.255 18.791 20.979 1.00 45.69 283 ALA A CA 1
ATOM 2259 C C . ALA A 1 283 ? -4.411 19.161 21.931 1.00 45.69 283 ALA A C 1
ATOM 2261 O O . ALA A 1 283 ? -4.462 18.597 23.026 1.00 45.69 283 ALA A O 1
ATOM 2262 N N . ASP A 1 284 ? -5.360 20.011 21.539 1.00 41.22 284 ASP A N 1
ATOM 2263 C CA . ASP A 1 284 ? -6.385 20.552 22.454 1.00 41.22 284 ASP A CA 1
ATOM 2264 C C . ASP A 1 284 ? -7.291 19.455 23.031 1.00 41.22 284 ASP A C 1
ATOM 2266 O O . ASP A 1 284 ? -7.651 19.447 24.210 1.00 41.22 284 ASP A O 1
ATOM 2270 N N . PHE A 1 285 ? -7.587 18.443 22.216 1.00 44.06 285 PHE A N 1
ATOM 2271 C CA . PHE A 1 285 ? -8.400 17.306 22.636 1.00 44.06 285 PHE A CA 1
ATOM 2272 C C . PHE A 1 285 ? -7.641 16.345 23.569 1.00 44.06 285 PHE A C 1
ATOM 2274 O O . PHE A 1 285 ? -8.232 15.719 24.449 1.00 44.06 285 PHE A O 1
ATOM 2281 N N . LEU A 1 286 ? -6.314 16.246 23.414 1.00 45.28 286 LEU A N 1
ATOM 2282 C CA . LEU A 1 286 ? -5.457 15.447 24.295 1.00 45.28 286 LEU A CA 1
ATOM 2283 C C . LEU A 1 286 ? -5.356 16.051 25.685 1.00 45.28 286 LEU A C 1
ATOM 2285 O O . LEU A 1 286 ? -5.365 15.317 26.672 1.00 45.28 286 LEU A O 1
ATOM 2289 N N . TRP A 1 287 ? -5.265 17.377 25.738 1.00 43.66 287 TRP A N 1
ATOM 2290 C CA . TRP A 1 287 ? -5.257 18.135 26.975 1.00 43.66 287 TRP A CA 1
ATOM 2291 C C . TRP A 1 287 ? -6.546 17.888 27.770 1.00 43.66 287 TRP A C 1
ATOM 2293 O O . TRP A 1 287 ? -6.482 17.427 28.909 1.00 43.66 287 TRP A O 1
ATOM 2303 N N . CYS A 1 288 ? -7.705 18.039 27.118 1.00 44.12 288 CYS A N 1
ATOM 2304 C CA . CYS A 1 288 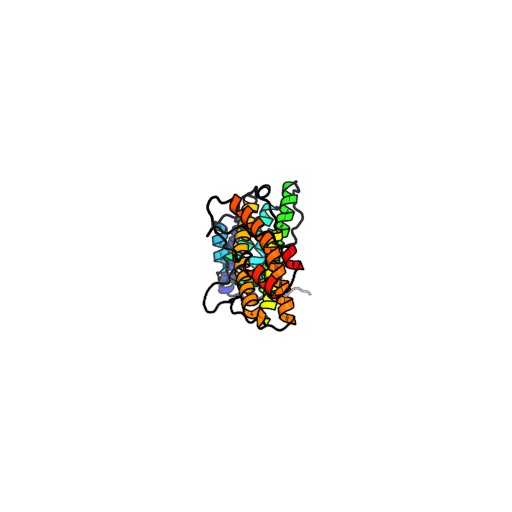? -9.018 17.739 27.702 1.00 44.12 288 CYS A CA 1
ATOM 2305 C C . CYS A 1 288 ? -9.135 16.293 28.221 1.00 44.12 288 CYS A C 1
ATOM 2307 O O . CYS A 1 288 ? -9.632 16.056 29.323 1.00 44.12 288 CYS A O 1
ATOM 2309 N N . LEU A 1 289 ? -8.650 15.307 27.458 1.00 43.28 289 LEU A N 1
ATOM 2310 C CA . LEU A 1 289 ? -8.711 13.897 27.858 1.00 43.28 289 LEU A CA 1
ATOM 2311 C C . LEU A 1 289 ? -7.768 13.577 29.037 1.00 43.28 289 LEU A C 1
ATOM 2313 O O . LEU A 1 289 ? -8.103 12.756 29.893 1.00 43.28 289 LEU A O 1
ATOM 2317 N N . CYS A 1 290 ? -6.595 14.217 29.100 1.00 44.94 290 CYS A N 1
ATOM 2318 C CA . CYS A 1 290 ? -5.625 14.020 30.182 1.00 44.94 290 CYS A CA 1
ATOM 2319 C C . CYS A 1 290 ? -6.069 14.675 31.496 1.00 44.94 290 CYS A C 1
ATOM 2321 O O . CYS A 1 290 ? -5.878 14.071 32.553 1.00 44.94 290 CYS A O 1
ATOM 2323 N N . GLU A 1 291 ? -6.691 15.858 31.439 1.00 44.72 291 GLU A N 1
ATOM 2324 C CA . GLU A 1 291 ? -7.293 16.512 32.609 1.00 44.72 291 GLU A CA 1
ATOM 2325 C C . GLU A 1 291 ? -8.462 15.697 33.177 1.00 44.72 291 GLU A C 1
ATOM 2327 O O . GLU A 1 291 ? -8.527 15.487 34.387 1.00 44.72 291 GLU A O 1
ATOM 2332 N N . PHE A 1 292 ? -9.334 15.154 32.320 1.00 42.12 292 PHE A N 1
ATOM 2333 C CA . PHE A 1 292 ? -10.491 14.364 32.757 1.00 42.12 292 PHE A CA 1
ATOM 2334 C C . PHE A 1 292 ? -10.110 13.012 33.390 1.00 42.12 292 PHE A C 1
ATOM 2336 O O . PHE A 1 292 ? -10.772 12.546 34.315 1.00 42.12 292 PHE A O 1
ATOM 2343 N N . LEU A 1 293 ? -9.041 12.368 32.908 1.00 43.44 293 LEU A N 1
ATOM 2344 C CA . LEU A 1 293 ? -8.607 11.048 33.387 1.00 43.44 293 LEU A CA 1
ATOM 2345 C C . LEU A 1 293 ? -7.544 11.100 34.503 1.00 43.44 293 LEU A C 1
ATOM 2347 O O . LEU A 1 293 ? -7.090 10.047 34.948 1.00 43.44 293 LEU A O 1
ATOM 2351 N N . GLY A 1 294 ? -7.124 12.290 34.951 1.00 44.06 294 GLY A N 1
ATOM 2352 C CA . GLY A 1 294 ? -6.183 12.457 36.069 1.00 44.06 294 GLY A CA 1
ATOM 2353 C C . GLY A 1 294 ? -4.771 11.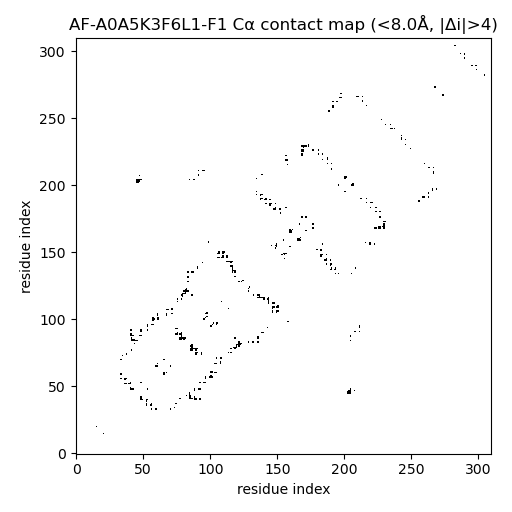893 35.833 1.00 44.06 294 GLY A C 1
ATOM 2354 O O . GLY A 1 294 ? -4.031 11.657 36.789 1.00 44.06 294 GLY A O 1
ATOM 2355 N N . PHE A 1 295 ? -4.366 11.652 34.581 1.00 48.12 295 PHE A N 1
ATOM 2356 C CA . PHE A 1 295 ? -3.058 11.066 34.263 1.00 48.12 295 PHE A CA 1
ATOM 2357 C C . PHE A 1 295 ? -1.960 12.136 34.151 1.00 48.12 295 PHE A C 1
ATOM 2359 O O . PHE A 1 295 ? -1.730 12.704 33.085 1.00 48.12 295 PHE A O 1
ATOM 2366 N N . VAL A 1 296 ? -1.204 12.342 35.235 1.00 42.62 296 VAL A N 1
ATOM 2367 C CA . VAL A 1 296 ? -0.047 13.264 35.285 1.00 42.62 296 VAL A CA 1
ATOM 2368 C C . VAL A 1 296 ? 1.101 12.823 34.359 1.00 42.62 296 VAL A C 1
ATOM 2370 O O . VAL A 1 296 ? 1.705 13.650 33.687 1.00 42.62 296 VAL A O 1
ATOM 2373 N N . ALA A 1 297 ? 1.345 11.517 34.219 1.00 42.09 297 ALA A N 1
ATOM 2374 C CA . ALA A 1 297 ? 2.483 10.993 33.452 1.00 42.09 297 ALA A CA 1
ATOM 2375 C C . ALA A 1 297 ? 2.422 11.260 31.931 1.00 42.09 297 ALA A C 1
ATOM 2377 O O . ALA A 1 297 ? 3.448 11.218 31.259 1.00 42.09 297 ALA A O 1
ATOM 2378 N N . VAL A 1 298 ? 1.231 11.510 31.371 1.00 43.28 298 VAL A N 1
ATOM 2379 C CA . VAL A 1 298 ? 1.071 11.857 29.943 1.00 43.28 298 VAL A CA 1
ATOM 2380 C C . VAL A 1 298 ? 1.239 13.367 29.731 1.00 43.28 298 VAL A C 1
ATOM 2382 O O . VAL A 1 298 ? 1.724 13.785 28.685 1.00 43.28 298 VAL A O 1
ATOM 2385 N N . ARG A 1 299 ? 0.912 14.180 30.746 1.00 39.19 299 ARG A N 1
ATOM 2386 C CA . ARG A 1 299 ? 1.065 15.644 30.744 1.00 39.19 299 ARG A CA 1
ATOM 2387 C C . ARG A 1 299 ? 2.530 16.076 30.641 1.00 39.19 299 ARG A C 1
ATOM 2389 O O . ARG A 1 299 ? 2.824 17.035 29.942 1.00 39.19 299 ARG A O 1
ATOM 2396 N N . GLU A 1 300 ? 3.438 15.353 31.293 1.00 44.72 300 GLU A N 1
ATOM 2397 C CA . GLU A 1 300 ? 4.881 15.654 31.304 1.00 44.72 300 GLU A CA 1
ATOM 2398 C C . GLU A 1 300 ? 5.612 15.279 30.002 1.00 44.72 300 GLU A C 1
ATOM 2400 O O . GLU A 1 300 ? 6.747 15.695 29.792 1.00 44.72 300 GLU A O 1
ATOM 2405 N N . GLN A 1 301 ? 4.977 14.505 29.115 1.00 45.25 301 GLN A N 1
ATOM 2406 C CA . GLN A 1 301 ? 5.575 14.031 27.858 1.00 45.25 301 GLN A CA 1
ATOM 2407 C C . GLN A 1 301 ? 5.129 14.841 26.628 1.00 45.25 301 GLN A C 1
ATOM 2409 O O . GLN A 1 301 ? 5.539 14.519 25.514 1.00 45.25 301 GLN A O 1
ATOM 2414 N N . MET A 1 302 ? 4.286 15.867 26.800 1.00 42.62 302 MET A N 1
ATOM 2415 C CA . MET A 1 302 ? 3.765 16.673 25.691 1.00 42.62 302 MET A CA 1
ATOM 2416 C C . MET A 1 302 ? 4.595 17.947 25.455 1.00 42.62 302 MET A C 1
ATOM 2418 O O . MET A 1 302 ? 4.978 18.611 26.420 1.00 42.62 302 MET A O 1
ATOM 2422 N N . PRO A 1 303 ? 4.850 18.332 24.187 1.00 40.94 303 PRO A N 1
ATOM 2423 C CA . PRO A 1 303 ? 5.463 19.619 23.877 1.00 40.94 303 PRO A CA 1
ATOM 2424 C C . PRO A 1 303 ? 4.540 20.780 24.303 1.00 40.94 303 PRO A C 1
ATOM 2426 O O . PRO A 1 303 ? 3.315 20.622 24.286 1.00 40.94 303 PRO A O 1
ATOM 2429 N N . PRO A 1 304 ? 5.095 21.949 24.674 1.00 40.31 304 PRO A N 1
ATOM 2430 C CA . PRO A 1 304 ? 4.295 23.112 25.047 1.00 40.31 304 PRO A CA 1
ATOM 2431 C C . PRO A 1 304 ? 3.416 23.570 23.875 1.00 40.31 304 PRO A C 1
ATOM 2433 O O . PRO A 1 304 ? 3.838 23.537 22.717 1.00 40.31 304 PRO A O 1
ATOM 2436 N N . LEU A 1 305 ? 2.188 23.989 24.194 1.00 38.38 305 LEU A N 1
ATOM 2437 C CA . LEU A 1 305 ? 1.203 24.463 23.221 1.00 38.38 305 LEU A CA 1
ATOM 2438 C C . LEU A 1 305 ? 1.783 25.614 22.377 1.00 38.38 305 LEU A C 1
ATOM 2440 O O . LEU A 1 305 ? 2.293 26.579 22.953 1.00 38.38 305 LEU A O 1
ATOM 2444 N N . PRO A 1 306 ? 1.681 25.574 21.035 1.00 32.16 306 PRO A N 1
ATOM 2445 C CA . PRO A 1 306 ? 1.847 26.779 20.240 1.00 32.16 306 PRO A CA 1
ATOM 2446 C C . PRO A 1 306 ? 0.674 27.714 20.546 1.00 32.16 306 PRO A C 1
ATOM 2448 O O . PRO A 1 306 ? -0.489 27.319 20.472 1.00 32.16 306 PRO A O 1
ATOM 2451 N N . SER A 1 307 ? 0.979 28.956 20.907 1.00 29.16 307 SER A N 1
ATOM 2452 C CA . SER A 1 307 ? -0.010 30.013 21.084 1.00 29.16 307 SER A CA 1
ATOM 2453 C C . SER A 1 307 ? -0.767 30.226 19.770 1.00 29.16 307 SER A C 1
ATOM 2455 O O . SER A 1 307 ? -0.226 30.766 18.806 1.00 29.16 307 SER A O 1
ATOM 2457 N N . LEU A 1 308 ? -2.018 29.768 19.724 1.00 28.12 308 LEU A N 1
ATOM 2458 C CA . LEU A 1 308 ? -2.931 30.016 18.613 1.00 28.12 308 LEU A CA 1
ATOM 2459 C C . LEU A 1 308 ? -3.242 31.517 18.561 1.00 28.12 308 LEU A C 1
ATOM 2461 O O . LEU A 1 308 ? -3.884 32.063 19.456 1.00 28.12 308 LEU A O 1
ATOM 2465 N N . ILE A 1 309 ? -2.763 32.183 17.513 1.00 28.16 309 ILE A N 1
ATOM 2466 C CA . ILE A 1 309 ? -3.318 33.462 17.071 1.00 28.16 309 ILE A CA 1
ATOM 2467 C C . ILE A 1 309 ? -4.554 33.096 16.244 1.00 28.16 309 ILE A C 1
ATOM 2469 O O . ILE A 1 309 ? -4.429 32.347 15.275 1.00 28.16 309 ILE A O 1
ATOM 2473 N N . PHE A 1 310 ? -5.715 33.552 16.719 1.00 36.72 310 PHE A N 1
ATOM 2474 C CA . PHE A 1 310 ? -7.041 33.355 16.123 1.00 36.72 310 PHE A CA 1
ATOM 2475 C C . PHE A 1 310 ? -7.113 33.753 14.645 1.00 36.72 310 PHE A C 1
ATOM 2477 O O . PHE A 1 310 ? -6.458 34.753 14.268 1.00 36.72 310 PHE A O 1
#

Organism: Mesocestoides corti (NCBI:txid53468)

Solvent-accessible surface area (backbone atoms only — not comparable to full-atom values): 17831 Å² total; per-residue (Å²): 134,87,79,90,80,89,79,84,84,78,86,83,86,75,93,64,49,73,65,51,52,55,49,49,50,48,50,54,54,51,48,51,51,48,53,52,40,51,50,65,28,29,38,79,63,76,49,49,56,47,63,74,40,52,54,52,53,29,55,49,57,64,42,85,88,53,59,62,67,63,56,50,51,53,49,52,55,38,34,49,35,49,47,64,56,22,11,45,30,23,49,45,48,51,52,48,34,58,73,71,26,34,65,70,57,44,50,48,44,27,74,66,62,62,74,56,54,67,66,55,80,49,81,71,76,46,78,65,50,56,58,48,50,54,46,45,38,27,51,23,39,22,53,42,33,49,23,49,29,25,60,76,67,74,51,56,69,74,65,63,54,101,50,96,92,44,83,49,50,55,77,49,56,64,83,56,44,70,64,51,48,58,44,51,49,52,29,51,55,31,50,60,61,44,73,70,52,69,88,70,52,78,43,43,44,57,40,48,45,49,55,52,50,51,59,43,48,58,36,43,51,52,52,49,50,32,38,48,52,33,47,60,78,43,41,91,79,47,54,76,71,53,39,54,51,49,50,53,50,52,55,51,50,55,62,46,49,58,55,52,50,54,54,50,53,44,57,45,78,78,39,94,82,71,86,70,79,75,80,65,98,65,63,64,67,57,52,55,53,36,66,75,68,69,46,64,79,62,62,76,72,55,78,82,81,77,83,79,78,129

Radius of gyration: 25.6 Å; Cα contacts (8 Å, |Δi|>4): 275; chains: 1; bounding box: 51×103×78 Å

Foldseek 3Di:
DDDDDDDDDDDDDDPQDPVNVVLVVVVVVVLVVLLVLLCQQQDLPLAARDVVSLVVLQVLLPPPSDPLVSSLVSLLVQLQDLRLSSNLSSLLSLLSCVQRHDVSNLQVCLVVLSQSLDHDHHPDDDPLSVVSNQLSNLSSQLSSLQSPLCNQLVDGLLPQDPDPPTDFLLPDDLVVLLSNLVSLLSNLVSLLSSVDALVSCPTNSSVSSLVSSLSSNVSSLVSNVSNLNNCVVCLVVDDPVSVVSNVVSVVSNVVSVVSNVNSVVSNVVVDDDPPPPPPPPDDPVVVVVCVVVVPPPVVVVDDDDDPDDD

Nearest PDB structures (foldseek):
  3zyl-assembly1_A  TM=9.263E-01  e=1.027E-19  Rattus norvegicus
  3zyl-assembly1_B  TM=9.247E-01  e=7.362E-19  Rattus norvegicus
  1hf8-assembly1_A  TM=9.089E-01  e=6.826E-18  Rattus norvegicus
  1hx8-assembly2_B  TM=9.044E-01  e=1.141E-17  Drosophila melanogaster
  1hx8-assembly1_A  TM=9.115E-01  e=2.364E-17  Drosophila melanogaster